Protein AF-0000000070594591 (afdb_homodimer)

pLDDT: mean 73.68, std 23.54, range [27.55, 97.5]

Nearest PDB structures (foldseek):
  3be8-assembly1_B  TM=8.441E-01  e=4.693E-10  Homo sapiens
  5oj6-assembly1_A  TM=8.324E-01  e=4.137E-10  Homo sapiens
  2xb6-assembly2_B  TM=8.400E-01  e=8.821E-10  Homo sapiens
  7ceg-assembly1_B  TM=8.349E-01  e=1.766E-09  Mus musculus
  3be8-assembly1_A  TM=7.976E-01  e=1.766E-09  Homo sapiens

Secondary structure (DSSP, 8-state):
-----------------------------EEEEEEEE-SS-EEEEEEE--TTSSS--EEEEEEEE-S----GGGGGS---PPPP--SEEE-BSPPPBPP-PPPP-S-HHHHHHHS-HHHHHHHHHHGGGG--B-S---EEEEEEE--GGGTS-SSS----B---/-----------------------------EEEEEEEE-SS-EEEEEEE--TTSSS--EEEEEEEE-S----GGGGGS---PPPP--SEEE-BSPPPBPP-PPPP-S-HHHHHHHS-HHHHHHHHHHGGGG--B-S---EEEEEEE--GGGTS--SS----EE--

Radius of gyration: 28.77 Å; Cα contacts (8 Å, |Δi|>4): 542; chains: 2; bounding box: 90×66×97 Å

Sequence (328 aa):
MEWVRVPWRVVLAGAVLLALSGEAGVGGLYHPSPVVRTRYGSLRGLITTPNLGALQPVAKYLGVPYAAPPVRKLRFMPPMSPLEWSGIRKAETLPPVCPQKLPDVHNRREALRGMPEGRYNYLQRLIPLLQNQSEDCLYLNIYAPVRGEYTRAPGGRGRALGLGMEWVRVPWRVVLAGAVLLALSGEAGVGGLYHPSPVVRTRYGSLRGLITTPNLGALQPVAKYLGVPYAAPPVRKLRFMPPMSPLEWSGIRKAETLPPVCPQKLPDVHNRREALRGMPEGRYNYLQRLIPLLQNQSEDCLYLNIYAPVRGEYTRAPGGRGRALGLG

Organism: Penaeus vannamei (NCBI:txid6689)

Solvent-accessible surface area (backbone atoms only — not comparable to full-atom values): 19462 Å² total; per-residue (Å²): 136,84,79,77,77,74,78,78,76,78,75,72,74,74,75,74,75,74,72,75,71,68,72,72,66,76,61,44,67,72,36,77,36,58,56,27,50,49,97,47,33,32,36,28,25,29,27,39,32,54,71,65,78,51,46,72,38,32,34,34,35,21,42,40,68,55,26,36,62,36,50,80,82,35,55,83,44,82,81,42,64,42,74,67,50,82,66,73,41,79,15,71,47,81,59,38,36,60,76,71,73,69,82,73,67,84,48,57,73,65,34,53,74,76,38,57,65,70,57,52,57,50,44,66,67,46,50,71,76,54,63,51,54,29,68,63,24,56,31,30,36,37,37,33,70,45,66,75,76,67,69,69,68,81,82,76,81,72,66,54,55,63,50,112,135,83,78,76,77,73,76,79,74,76,74,74,74,73,74,76,74,73,72,74,71,66,73,72,65,76,61,44,66,72,38,76,37,55,55,28,49,48,99,48,34,30,35,28,24,30,28,38,31,54,71,68,78,52,46,71,36,34,33,35,34,20,43,38,68,55,26,36,64,36,50,78,83,35,54,83,43,81,81,42,65,42,73,67,50,81,65,72,41,80,14,72,48,84,57,38,36,60,75,72,73,69,81,72,68,85,48,57,75,65,33,54,74,76,38,57,66,70,54,51,57,51,45,66,65,46,50,72,76,57,62,52,54,28,67,63,23,56,31,31,35,37,37,34,69,43,67,75,76,67,70,67,70,82,80,85,82,71,64,54,55,60,51,112

Structure (mmCIF, N/CA/C/O backbone):
data_AF-0000000070594591-model_v1
#
loop_
_entity.id
_entity.type
_entity.pdbx_description
1 polymer 'Neuroligin-4, X-linked'
#
loop_
_atom_site.group_PDB
_atom_site.id
_atom_site.type_symbol
_atom_site.label_atom_id
_atom_site.label_alt_id
_atom_site.label_comp_id
_atom_site.label_asym_id
_atom_site.label_entity_id
_atom_site.label_seq_id
_atom_site.pdbx_PDB_ins_code
_atom_site.Cartn_x
_atom_site.Cartn_y
_atom_site.Cartn_z
_atom_site.occupancy
_atom_site.B_iso_or_equiv
_atom_site.auth_seq_id
_atom_site.auth_comp_id
_atom_site.auth_asym_id
_atom_site.auth_atom_id
_atom_site.pdbx_PDB_model_num
ATOM 1 N N . MET A 1 1 ? 54.531 39.125 -56 1 31.27 1 MET A N 1
ATOM 2 C CA . MET A 1 1 ? 54.094 39.031 -54.594 1 31.27 1 MET A CA 1
ATOM 3 C C . MET A 1 1 ? 53.156 37.844 -54.406 1 31.27 1 MET A C 1
ATOM 5 O O . MET A 1 1 ? 52.125 37.75 -55.062 1 31.27 1 MET A O 1
ATOM 9 N N . GLU A 1 2 ? 53.719 36.562 -54.219 1 36.16 2 GLU A N 1
ATOM 10 C CA . GLU A 1 2 ? 53.281 35.188 -54.094 1 36.16 2 GLU A CA 1
ATOM 11 C C . GLU A 1 2 ? 52.344 35 -52.906 1 36.16 2 GLU A C 1
ATOM 13 O O . GLU A 1 2 ? 52.688 35.375 -51.781 1 36.16 2 GLU A O 1
ATOM 18 N N . TRP A 1 3 ? 51.031 35.25 -53.125 1 36.19 3 TRP A N 1
ATOM 19 C CA . TRP A 1 3 ? 49.906 35.125 -52.219 1 36.19 3 TRP A CA 1
ATOM 20 C C . TRP A 1 3 ? 49.875 33.75 -51.562 1 36.19 3 TRP A C 1
ATOM 22 O O . TRP A 1 3 ? 49.812 32.719 -52.281 1 36.19 3 TRP A O 1
ATOM 32 N N . VAL A 1 4 ? 50.75 33.469 -50.531 1 36.34 4 VAL A N 1
ATOM 33 C CA . VAL A 1 4 ? 50.781 32.188 -49.812 1 36.34 4 VAL A CA 1
ATOM 34 C C . VAL A 1 4 ? 49.406 31.859 -49.25 1 36.34 4 VAL A C 1
ATOM 36 O O . VAL A 1 4 ? 48.812 32.656 -48.531 1 36.34 4 VAL A O 1
ATOM 39 N N . ARG A 1 5 ? 48.562 31.109 -50 1 35.47 5 ARG A N 1
ATOM 40 C CA . ARG A 1 5 ? 47.25 30.547 -49.656 1 35.47 5 ARG A CA 1
ATOM 41 C C . ARG A 1 5 ? 47.312 29.797 -48.344 1 35.47 5 ARG A C 1
ATOM 43 O O . ARG A 1 5 ? 48.125 28.875 -48.188 1 35.47 5 ARG A O 1
ATOM 50 N N . VAL A 1 6 ? 47.188 30.453 -47.188 1 39.47 6 VAL A N 1
ATOM 51 C CA . VAL A 1 6 ? 47.062 29.859 -45.875 1 39.47 6 VAL A CA 1
ATOM 52 C C . VAL A 1 6 ? 46.062 28.719 -45.906 1 39.47 6 VAL A C 1
ATOM 54 O O . VAL A 1 6 ? 44.969 28.859 -46.469 1 39.47 6 VAL A O 1
ATOM 57 N N . PRO A 1 7 ? 46.5 27.453 -45.844 1 39.38 7 PRO A N 1
ATOM 58 C CA . PRO A 1 7 ? 45.656 26.25 -45.781 1 39.38 7 PRO A CA 1
ATOM 59 C C . PRO A 1 7 ? 44.625 26.312 -44.656 1 39.38 7 PRO A C 1
ATOM 61 O O . PRO A 1 7 ? 44.938 26.75 -43.531 1 39.38 7 PRO A O 1
ATOM 64 N N . TRP A 1 8 ? 43.375 26.766 -44.938 1 35.06 8 TRP A N 1
ATOM 65 C CA . TRP A 1 8 ? 42.219 26.734 -44.031 1 35.06 8 TRP A CA 1
ATOM 66 C C . TRP A 1 8 ? 42.125 25.406 -43.312 1 35.06 8 TRP A C 1
ATOM 68 O O . TRP A 1 8 ? 42.188 24.344 -43.906 1 35.06 8 TRP A O 1
ATOM 78 N N . ARG A 1 9 ? 42.938 25.234 -42.188 1 35.62 9 ARG A N 1
ATOM 79 C CA . ARG A 1 9 ? 42.781 24.141 -41.25 1 35.62 9 ARG A CA 1
ATOM 80 C C . ARG A 1 9 ? 41.312 23.828 -41 1 35.62 9 ARG A C 1
ATOM 82 O O . ARG A 1 9 ? 40.531 24.719 -40.656 1 35.62 9 ARG A O 1
ATOM 89 N N . VAL A 1 10 ? 40.75 22.781 -41.625 1 35.34 10 VAL A N 1
ATOM 90 C CA . VAL A 1 10 ? 39.5 22.047 -41.469 1 35.34 10 VAL A CA 1
ATOM 91 C C . VAL A 1 10 ? 39.281 21.781 -39.969 1 35.34 10 VAL A C 1
ATOM 93 O O . VAL A 1 10 ? 40.094 21.125 -39.312 1 35.34 10 VAL A O 1
ATOM 96 N N . VAL A 1 11 ? 38.875 22.812 -39.188 1 35.72 11 VAL A N 1
ATOM 97 C CA . VAL A 1 11 ? 38.344 22.594 -37.844 1 35.72 11 VAL A CA 1
ATOM 98 C C . VAL A 1 11 ? 37.406 21.391 -37.844 1 35.72 11 VAL A C 1
ATOM 100 O O . VAL A 1 11 ? 36.375 21.406 -38.531 1 35.72 11 VAL A O 1
ATOM 103 N N . LEU A 1 12 ? 37.938 20.156 -37.781 1 36 12 LEU A N 1
ATOM 104 C CA . LEU A 1 12 ? 37.156 18.969 -37.5 1 36 12 LEU A CA 1
ATOM 105 C C . LEU A 1 12 ? 36.25 19.203 -36.312 1 36 12 LEU A C 1
ATOM 107 O O . LEU A 1 12 ? 36.719 19.5 -35.219 1 36 12 LEU A O 1
ATOM 111 N N . ALA A 1 13 ? 35.156 19.953 -36.5 1 39.44 13 ALA A N 1
ATOM 112 C CA . ALA A 1 13 ? 34.062 19.938 -35.531 1 39.44 13 ALA A CA 1
ATOM 113 C C . ALA A 1 13 ? 33.781 18.516 -35.031 1 39.44 13 ALA A C 1
ATOM 115 O O . ALA A 1 13 ? 33.406 17.641 -35.844 1 39.44 13 ALA A O 1
ATOM 116 N N . GLY A 1 14 ? 34.625 17.969 -34.188 1 37.28 14 GLY A N 1
ATOM 117 C CA . GLY A 1 14 ? 34.281 16.766 -33.469 1 37.28 14 GLY A CA 1
ATOM 118 C C . GLY A 1 14 ? 32.844 16.766 -32.969 1 37.28 14 GLY A C 1
ATOM 119 O O . GLY A 1 14 ? 32.469 17.625 -32.188 1 37.28 14 GLY A O 1
ATOM 120 N N . ALA A 1 15 ? 31.844 16.438 -33.781 1 40.16 15 ALA A N 1
ATOM 121 C CA . ALA A 1 15 ? 30.484 16.109 -33.375 1 40.16 15 ALA A CA 1
ATOM 122 C C . ALA A 1 15 ? 30.484 15.227 -32.125 1 40.16 15 ALA A C 1
ATOM 124 O O . ALA A 1 15 ? 30.969 14.094 -32.156 1 40.16 15 ALA A O 1
ATOM 125 N N . VAL A 1 16 ? 30.75 15.805 -30.938 1 40.25 16 VAL A N 1
ATOM 126 C CA . VAL A 1 16 ? 30.438 15.086 -29.719 1 40.25 16 VAL A CA 1
ATOM 127 C C . VAL A 1 16 ? 29.047 14.445 -29.844 1 40.25 16 VAL A C 1
ATOM 129 O O . VAL A 1 16 ? 28.047 15.156 -30 1 40.25 16 VAL A O 1
ATOM 132 N N . LEU A 1 17 ? 28.906 13.297 -30.516 1 39.06 17 LEU A N 1
ATOM 133 C CA . LEU A 1 17 ? 27.719 12.445 -30.375 1 39.06 17 LEU A CA 1
ATOM 134 C C . LEU A 1 17 ? 27.312 12.328 -28.906 1 39.06 17 LEU A C 1
ATOM 136 O O . LEU A 1 17 ? 28.047 11.742 -28.109 1 39.06 17 LEU A O 1
ATOM 140 N N . LEU A 1 18 ? 26.781 13.367 -28.328 1 39.09 18 LEU A N 1
ATOM 141 C CA . LEU A 1 18 ? 26.062 13.18 -27.078 1 39.09 18 LEU A CA 1
ATOM 142 C C . LEU A 1 18 ? 25.188 11.93 -27.125 1 39.09 18 LEU A C 1
ATOM 144 O O . LEU A 1 18 ? 24.219 11.875 -27.891 1 39.09 18 LEU A O 1
ATOM 148 N N . ALA A 1 19 ? 25.766 10.75 -27.016 1 38.25 19 ALA A N 1
ATOM 149 C CA . ALA A 1 19 ? 24.984 9.547 -26.703 1 38.25 19 ALA A CA 1
ATOM 150 C C . ALA A 1 19 ? 23.922 9.844 -25.656 1 38.25 19 ALA A C 1
ATOM 152 O O . ALA A 1 19 ? 24.219 10.164 -24.5 1 38.25 19 ALA A O 1
ATOM 153 N N . LEU A 1 20 ? 22.828 10.445 -26.047 1 39.75 20 LEU A N 1
ATOM 154 C CA . LEU A 1 20 ? 21.625 10.391 -25.219 1 39.75 20 LEU A CA 1
ATOM 155 C C . LEU A 1 20 ? 21.469 9.008 -24.594 1 39.75 20 LEU A C 1
ATOM 157 O O . LEU A 1 20 ? 21.156 8.039 -25.281 1 39.75 20 LEU A O 1
ATOM 161 N N . SER A 1 21 ? 22.344 8.578 -23.719 1 39.28 21 SER A N 1
ATOM 162 C CA . SER A 1 21 ? 22 7.453 -22.859 1 39.28 21 SER A CA 1
ATOM 163 C C . SER A 1 21 ? 20.531 7.504 -22.438 1 39.28 21 SER A C 1
ATOM 165 O O . SER A 1 21 ? 20.125 8.406 -21.703 1 39.28 21 SER A O 1
ATOM 167 N N . GLY A 1 22 ? 19.641 7.289 -23.359 1 36.88 22 GLY A N 1
ATOM 168 C CA . GLY A 1 22 ? 18.297 6.98 -22.906 1 36.88 22 GLY A CA 1
ATOM 169 C C . GLY A 1 22 ? 18.25 6.195 -21.625 1 36.88 22 GLY A C 1
ATOM 170 O O . GLY A 1 22 ? 18.828 5.105 -21.531 1 36.88 22 GLY A O 1
ATOM 171 N N . GLU A 1 23 ? 18.484 6.82 -20.562 1 38.5 23 GLU A N 1
ATOM 172 C CA . GLU A 1 23 ? 18.031 6.105 -19.375 1 38.5 23 GLU A CA 1
ATOM 173 C C . GLU A 1 23 ? 16.75 5.316 -19.672 1 38.5 23 GLU A C 1
ATOM 175 O O . GLU A 1 23 ? 15.727 5.898 -20.016 1 38.5 23 GLU A O 1
ATOM 180 N N . ALA A 1 24 ? 16.844 4.234 -20.344 1 39.38 24 ALA A N 1
ATOM 181 C CA . ALA A 1 24 ? 15.734 3.281 -20.312 1 39.38 24 ALA A CA 1
ATOM 182 C C . ALA A 1 24 ? 15.109 3.213 -18.922 1 39.38 24 ALA A C 1
ATOM 184 O O . ALA A 1 24 ? 15.711 2.678 -17.984 1 39.38 24 ALA A O 1
ATOM 185 N N . GLY A 1 25 ? 14.672 4.293 -18.406 1 41.88 25 GLY A N 1
ATOM 186 C CA . GLY A 1 25 ? 13.852 4.109 -17.219 1 41.88 25 GLY A CA 1
ATOM 187 C C . GLY A 1 25 ? 13.047 2.824 -17.234 1 41.88 25 GLY A C 1
ATOM 188 O O . GLY A 1 25 ? 12.352 2.539 -18.219 1 41.88 25 GLY A O 1
ATOM 189 N N . VAL A 1 26 ? 13.594 1.779 -16.922 1 43.59 26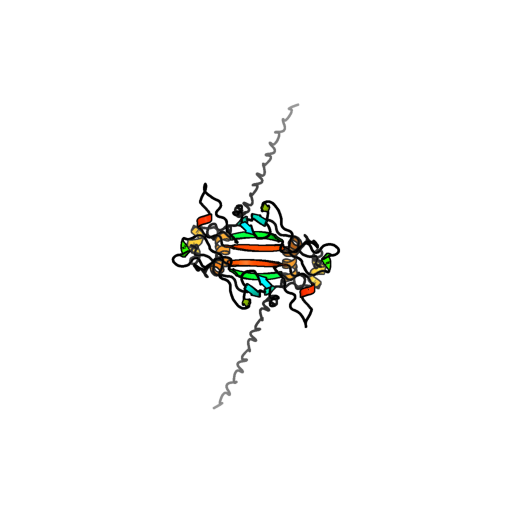 VAL A N 1
ATOM 190 C CA . VAL A 1 26 ? 12.805 0.572 -16.688 1 43.59 26 VAL A CA 1
ATOM 191 C C . VAL A 1 26 ? 11.43 0.95 -16.156 1 43.59 26 VAL A C 1
ATOM 193 O O . VAL A 1 26 ? 11.25 1.15 -14.953 1 43.59 26 VAL A O 1
ATOM 196 N N . GLY A 1 27 ? 10.82 2.002 -16.609 1 48.66 27 GLY A N 1
ATOM 197 C CA . GLY A 1 27 ? 9.438 2.264 -16.234 1 48.66 27 GLY A CA 1
ATOM 198 C C . GLY A 1 27 ? 8.547 1.05 -16.375 1 48.66 27 GLY A C 1
ATOM 199 O O . GLY A 1 27 ? 8.508 0.418 -17.422 1 48.66 27 GLY A O 1
ATOM 200 N N . GLY A 1 28 ? 8.516 0.198 -15.375 1 54.59 28 GLY A N 1
ATOM 201 C CA . GLY A 1 28 ? 7.523 -0.863 -15.484 1 54.59 28 GLY A CA 1
ATOM 202 C C . GLY A 1 28 ? 6.281 -0.445 -16.25 1 54.59 28 GLY A C 1
ATOM 203 O O . GLY A 1 28 ? 5.965 0.744 -16.312 1 54.59 28 GLY A O 1
ATOM 204 N N . LEU A 1 29 ? 5.977 -1.106 -17.344 1 60.75 29 LEU A N 1
ATOM 205 C CA . LEU A 1 29 ? 4.762 -0.921 -18.125 1 60.75 29 LEU A CA 1
ATOM 206 C C . LEU A 1 29 ? 3.529 -0.887 -17.234 1 60.75 29 LEU A C 1
ATOM 208 O O . LEU A 1 29 ? 3.365 -1.745 -16.359 1 60.75 29 LEU A O 1
ATOM 212 N N . TYR A 1 30 ? 3.012 0.317 -16.906 1 71.88 30 TYR A N 1
ATOM 213 C CA . TYR A 1 30 ? 1.731 0.5 -16.234 1 71.88 30 TYR A CA 1
ATOM 214 C C . TYR A 1 30 ? 0.572 0.243 -17.188 1 71.88 30 TYR A C 1
ATOM 216 O O . TYR A 1 30 ? 0.597 0.688 -18.344 1 71.88 30 TYR A O 1
ATOM 224 N N . HIS A 1 31 ? -0.175 -0.818 -16.906 1 81.12 31 HIS A N 1
ATOM 225 C CA . HIS A 1 31 ? -1.418 -1.072 -17.625 1 81.12 31 HIS A CA 1
ATOM 226 C C . HIS A 1 31 ? -2.633 -0.757 -16.75 1 81.12 31 HIS A C 1
ATOM 228 O O . HIS A 1 31 ? -2.596 -0.945 -15.539 1 81.12 31 HIS A O 1
ATOM 234 N N . PRO A 1 32 ? -3.607 -0.133 -17.438 1 87.12 32 PRO A N 1
ATOM 235 C CA . PRO A 1 32 ? -4.824 0.096 -16.656 1 87.12 32 PRO A CA 1
ATOM 236 C C . PRO A 1 32 ? -5.426 -1.197 -16.109 1 87.12 32 PRO A C 1
ATOM 238 O O . PRO A 1 32 ? -5.379 -2.234 -16.781 1 87.12 32 PRO A O 1
ATOM 241 N N . SER A 1 33 ? -5.84 -1.104 -14.898 1 88.19 33 SER A N 1
ATOM 242 C CA . SER A 1 33 ? -6.531 -2.25 -14.32 1 88.19 33 SER A CA 1
ATOM 243 C C . SER A 1 33 ? -7.941 -2.385 -14.883 1 88.19 33 SER A C 1
ATOM 245 O O . SER A 1 33 ? -8.469 -1.446 -15.484 1 88.19 33 SER A O 1
ATOM 247 N N . PRO A 1 34 ? -8.539 -3.555 -14.773 1 84.12 34 PRO A N 1
ATOM 248 C CA . PRO A 1 34 ? -9.984 -3.613 -15 1 84.12 34 PRO A CA 1
ATOM 249 C C . PRO A 1 34 ? -10.766 -2.693 -14.062 1 84.12 34 PRO A C 1
ATOM 251 O O . PRO A 1 34 ? -10.258 -2.309 -13.008 1 84.12 34 PRO A O 1
ATOM 254 N N . VAL A 1 35 ? -11.938 -2.342 -14.531 1 91.81 35 VAL A N 1
ATOM 255 C CA . VAL A 1 35 ? -12.805 -1.493 -13.719 1 91.81 35 VAL A CA 1
ATOM 256 C C . VAL A 1 35 ? -13.398 -2.309 -12.578 1 91.81 35 VAL A C 1
ATOM 258 O O . VAL A 1 35 ? -13.875 -3.428 -12.781 1 91.81 35 VAL A O 1
ATOM 261 N N . VAL A 1 36 ? -13.359 -1.758 -11.391 1 90.62 36 VAL A N 1
ATOM 262 C CA . VAL A 1 36 ? -13.93 -2.391 -10.203 1 90.62 36 VAL A CA 1
ATOM 263 C C . VAL A 1 36 ? -15.094 -1.554 -9.68 1 90.62 36 VAL A C 1
ATOM 265 O O . VAL A 1 36 ? -14.984 -0.331 -9.57 1 90.62 36 VAL A O 1
ATOM 268 N N . ARG A 1 37 ? -16.156 -2.184 -9.32 1 89.19 37 ARG A N 1
ATOM 269 C CA . ARG A 1 37 ? -17.312 -1.493 -8.789 1 89.19 37 ARG A CA 1
ATOM 270 C C . ARG A 1 37 ? -17.359 -1.572 -7.266 1 89.19 37 ARG A C 1
ATOM 272 O O . ARG A 1 37 ? -17.156 -2.645 -6.691 1 89.19 37 ARG A O 1
ATOM 279 N N . THR A 1 38 ? -17.484 -0.419 -6.664 1 88.44 38 THR A N 1
ATOM 280 C CA . THR A 1 38 ? -17.672 -0.349 -5.219 1 88.44 38 THR A CA 1
ATOM 281 C C . THR A 1 38 ? -19.031 0.224 -4.875 1 88.44 38 THR A C 1
ATOM 283 O O . THR A 1 38 ? -19.797 0.606 -5.766 1 88.44 38 THR A O 1
ATOM 286 N N . ARG A 1 39 ? -19.266 0.239 -3.572 1 87 39 ARG A N 1
ATOM 287 C CA . ARG A 1 39 ? -20.531 0.795 -3.111 1 87 39 ARG A CA 1
ATOM 288 C C . ARG A 1 39 ? -20.641 2.281 -3.443 1 87 39 ARG A C 1
ATOM 290 O O . ARG A 1 39 ? -21.734 2.82 -3.584 1 87 39 ARG A O 1
ATOM 297 N N . TYR A 1 40 ? -19.516 2.916 -3.633 1 91.88 40 TYR A N 1
ATOM 298 C CA . TYR A 1 40 ? -19.516 4.371 -3.764 1 91.88 40 TYR A CA 1
ATOM 299 C C . TYR A 1 40 ? -19.281 4.789 -5.211 1 91.88 40 TYR A C 1
ATOM 301 O O . TYR A 1 40 ? -19.484 5.953 -5.566 1 91.88 40 TYR A O 1
ATOM 309 N N . GLY A 1 41 ? -18.922 3.873 -6.008 1 93.38 41 GLY A N 1
ATOM 310 C CA . GLY A 1 41 ? -18.625 4.164 -7.402 1 93.38 41 GLY A CA 1
ATOM 311 C C . GLY A 1 41 ? -17.656 3.189 -8.031 1 93.38 41 GLY A C 1
ATOM 312 O O . GLY A 1 41 ? -17.172 2.268 -7.363 1 93.38 41 GLY A O 1
ATOM 313 N N . SER A 1 42 ? -17.312 3.449 -9.297 1 95.12 42 SER A N 1
ATOM 314 C CA . SER A 1 42 ? -16.406 2.582 -10.031 1 95.12 42 SER A CA 1
ATOM 315 C C . SER A 1 42 ? -14.984 3.146 -10.023 1 95.12 42 SER A C 1
ATOM 317 O O . SER A 1 42 ? -14.797 4.363 -10.023 1 95.12 42 SER A O 1
ATOM 319 N N . LEU A 1 43 ? -14.023 2.197 -9.969 1 96.25 43 LEU A N 1
ATOM 320 C CA . LEU A 1 43 ? -12.617 2.574 -9.906 1 96.25 43 LEU A CA 1
ATOM 321 C C . LEU A 1 43 ? -11.836 1.946 -11.055 1 96.25 43 LEU A C 1
ATOM 323 O O . LEU A 1 43 ? -12.094 0.803 -11.438 1 96.25 43 LEU A O 1
ATOM 327 N N . ARG A 1 44 ? -10.906 2.676 -11.57 1 96.38 44 ARG A N 1
ATOM 328 C CA . ARG A 1 44 ? -9.859 2.133 -12.43 1 96.38 44 ARG A CA 1
ATOM 329 C C . ARG A 1 44 ? -8.477 2.461 -11.875 1 96.38 44 ARG A C 1
ATOM 331 O O . ARG A 1 44 ? -8.148 3.631 -11.656 1 96.38 44 ARG A O 1
ATOM 338 N N . GLY A 1 45 ? -7.777 1.417 -11.594 1 96.12 45 GLY A N 1
ATOM 339 C CA . GLY A 1 45 ? -6.43 1.58 -11.07 1 96.12 45 GLY A CA 1
ATOM 340 C C . GLY A 1 45 ? -5.355 1.256 -12.086 1 96.12 45 GLY A C 1
ATOM 341 O O . GLY A 1 45 ? -5.52 1.523 -13.281 1 96.12 45 GLY A O 1
ATOM 342 N N . LEU A 1 46 ? -4.176 0.832 -11.555 1 92.5 46 LEU A N 1
ATOM 343 C CA . LEU A 1 46 ? -3.006 0.492 -12.367 1 92.5 46 LEU A CA 1
ATOM 344 C C . LEU A 1 46 ? -2.541 -0.932 -12.07 1 92.5 46 LEU A C 1
ATOM 346 O O . LEU A 1 46 ? -2.568 -1.375 -10.922 1 92.5 46 LEU A O 1
ATOM 350 N N . ILE A 1 47 ? -2.172 -1.557 -13.109 1 88.75 47 ILE A N 1
ATOM 351 C CA . ILE A 1 47 ? -1.449 -2.812 -12.945 1 88.75 47 ILE A CA 1
ATOM 352 C C . ILE A 1 47 ? 0.048 -2.576 -13.125 1 88.75 47 ILE A C 1
ATOM 354 O O 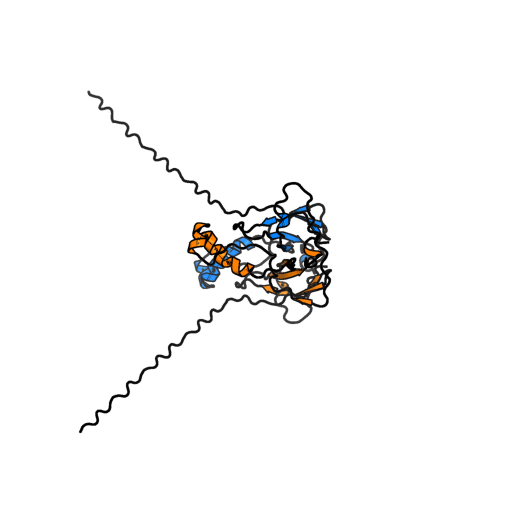. ILE A 1 47 ? 0.476 -2.004 -14.133 1 88.75 47 ILE A O 1
ATOM 358 N N . THR A 1 48 ? 0.727 -2.9 -12.125 1 83.38 48 THR A N 1
ATOM 359 C CA . THR A 1 48 ? 2.172 -2.721 -12.203 1 83.38 48 THR A CA 1
ATOM 360 C C . THR A 1 48 ? 2.889 -4.066 -12.109 1 83.38 48 THR A C 1
ATOM 362 O O . THR A 1 48 ? 2.48 -4.938 -11.344 1 83.38 48 THR A O 1
ATOM 365 N N . THR A 1 49 ? 3.699 -4.262 -13.039 1 74.75 49 THR A N 1
ATOM 366 C CA . THR A 1 49 ? 4.574 -5.426 -12.992 1 74.75 49 THR A CA 1
ATOM 367 C C . THR A 1 49 ? 5.988 -5.027 -12.594 1 74.75 49 THR A C 1
ATOM 369 O O . THR A 1 49 ? 6.59 -4.141 -13.203 1 74.75 49 THR A O 1
ATOM 372 N N . PRO A 1 50 ? 6.301 -5.504 -11.391 1 63.97 50 PRO A N 1
ATOM 373 C CA . PRO A 1 50 ? 7.695 -5.176 -11.078 1 63.97 50 PRO A CA 1
ATOM 374 C C . PRO A 1 50 ? 8.648 -5.508 -12.219 1 63.97 50 PRO A C 1
ATOM 376 O O . PRO A 1 50 ? 8.391 -6.422 -13 1 63.97 50 PRO A O 1
ATOM 379 N N . ASN A 1 51 ? 9.398 -4.508 -12.758 1 57.16 51 ASN A N 1
ATOM 380 C CA . ASN A 1 51 ? 10.305 -4.543 -13.898 1 57.16 51 ASN A CA 1
ATOM 381 C C . ASN A 1 51 ? 10.859 -5.945 -14.133 1 57.16 51 ASN A C 1
ATOM 383 O O . ASN A 1 51 ? 11.57 -6.184 -15.117 1 57.16 51 ASN A O 1
ATOM 387 N N . LEU A 1 52 ? 10.695 -6.758 -13.195 1 54.06 52 LEU A N 1
ATOM 388 C CA . LEU A 1 52 ? 11.461 -7.965 -13.484 1 54.06 52 LEU A CA 1
ATOM 389 C C . LEU A 1 52 ? 10.609 -8.992 -14.219 1 54.06 52 LEU A C 1
ATOM 391 O O . LEU A 1 52 ? 11.008 -10.148 -14.359 1 54.06 52 LEU A O 1
ATOM 395 N N . GLY A 1 53 ? 9.664 -8.562 -15.031 1 54.62 53 GLY A N 1
ATOM 396 C CA . GLY A 1 53 ? 8.859 -9.438 -15.859 1 54.62 53 GLY A CA 1
ATOM 397 C C . GLY A 1 53 ? 8.477 -10.734 -15.164 1 54.62 53 GLY A C 1
ATOM 398 O O . GLY A 1 53 ? 7.605 -11.469 -15.641 1 54.62 53 GLY A O 1
ATOM 399 N N . ALA A 1 54 ? 9.211 -11.062 -14.172 1 57.91 54 ALA A N 1
ATOM 400 C CA . ALA A 1 54 ? 9.008 -12.414 -13.656 1 57.91 54 ALA A CA 1
ATOM 401 C C . ALA A 1 54 ? 8.117 -12.398 -12.414 1 57.91 54 ALA A C 1
ATOM 403 O O . ALA A 1 54 ? 7.676 -13.445 -11.945 1 57.91 54 ALA A O 1
ATOM 404 N N . LEU A 1 55 ? 7.766 -11.203 -12.055 1 69.19 55 LEU A N 1
ATOM 405 C CA . LEU A 1 55 ? 6.984 -11.188 -10.828 1 69.19 55 LEU A CA 1
ATOM 406 C C . LEU A 1 55 ? 5.52 -10.883 -11.117 1 69.19 55 LEU A C 1
ATOM 408 O O . LEU A 1 55 ? 5.199 -10.273 -12.141 1 69.19 55 LEU A O 1
ATOM 412 N N . GLN A 1 56 ? 4.707 -11.438 -10.422 1 77.62 56 GLN A N 1
ATOM 413 C CA . GLN A 1 56 ? 3.271 -11.25 -10.617 1 77.62 56 GLN A CA 1
ATOM 414 C C . GLN A 1 56 ? 2.891 -9.781 -10.508 1 77.62 56 GLN A C 1
ATOM 416 O O . GLN A 1 56 ? 3.424 -9.055 -9.672 1 77.62 56 GLN A O 1
ATOM 421 N N . PRO A 1 57 ? 2.096 -9.469 -11.438 1 81.56 57 PRO A N 1
ATOM 422 C CA . PRO A 1 57 ? 1.613 -8.086 -11.391 1 81.56 57 PRO A CA 1
ATOM 423 C C . PRO A 1 57 ? 0.757 -7.805 -10.156 1 81.56 57 PRO A C 1
ATOM 425 O O . PRO A 1 57 ? 0.257 -8.742 -9.523 1 81.56 57 PRO A O 1
ATOM 428 N N . VAL A 1 58 ? 0.755 -6.578 -9.781 1 87.56 58 VAL A N 1
ATOM 429 C CA . VAL A 1 58 ? -0.074 -6.094 -8.688 1 87.56 58 VAL A CA 1
ATOM 430 C C . VAL A 1 58 ? -0.995 -4.98 -9.188 1 87.56 58 VAL A C 1
ATOM 432 O O . VAL A 1 58 ? -0.573 -4.113 -9.953 1 87.56 58 VAL A O 1
ATOM 435 N N . ALA A 1 59 ? -2.199 -5.086 -8.82 1 92.06 59 ALA A N 1
ATOM 436 C CA . ALA A 1 59 ? -3.125 -3.986 -9.078 1 92.06 59 ALA A CA 1
ATOM 437 C C . ALA A 1 59 ? -3.094 -2.963 -7.945 1 92.06 59 ALA A C 1
ATOM 439 O O . ALA A 1 59 ? -3.123 -3.33 -6.77 1 92.06 59 ALA A O 1
ATOM 440 N N . LYS A 1 60 ? -3.055 -1.749 -8.32 1 95.19 60 LYS A N 1
ATOM 441 C CA . LYS A 1 60 ? -3.059 -0.637 -7.375 1 95.19 60 LYS A CA 1
ATOM 442 C C . LYS A 1 60 ? -4.258 0.279 -7.609 1 95.19 60 LYS A C 1
ATOM 444 O O . LYS A 1 60 ? -4.562 0.634 -8.75 1 95.19 60 LYS A O 1
ATOM 449 N N . TYR A 1 61 ? -4.906 0.605 -6.578 1 96.62 61 TYR A N 1
ATOM 450 C CA . TYR A 1 61 ? -5.934 1.641 -6.562 1 96.62 61 TYR A CA 1
ATOM 451 C C . TYR A 1 61 ? -5.566 2.76 -5.598 1 96.62 61 TYR A C 1
ATOM 453 O O . TYR A 1 61 ? -5.688 2.605 -4.383 1 96.62 61 TYR A O 1
ATOM 461 N N . LEU A 1 62 ? -5.16 3.854 -6.18 1 97.06 62 LEU A N 1
ATOM 462 C CA . LEU A 1 62 ? -4.605 4.949 -5.395 1 97.06 62 LEU A CA 1
ATOM 463 C C . LEU A 1 62 ? -5.609 6.09 -5.27 1 97.06 62 LEU A C 1
ATOM 465 O O . LEU A 1 62 ? -6.305 6.422 -6.23 1 97.06 62 LEU A O 1
ATOM 469 N N . GLY A 1 63 ? -5.664 6.656 -4.066 1 97 63 GLY A N 1
ATOM 470 C CA . GLY A 1 63 ? -6.508 7.828 -3.861 1 97 63 GLY A CA 1
ATOM 471 C C . GLY A 1 63 ? -7.988 7.504 -3.873 1 97 63 GLY A C 1
ATOM 472 O O . GLY A 1 63 ? -8.781 8.234 -4.469 1 97 63 GLY A O 1
ATOM 473 N N . VAL A 1 64 ? -8.32 6.441 -3.293 1 96.19 64 VAL A N 1
ATOM 474 C CA . VAL A 1 64 ? -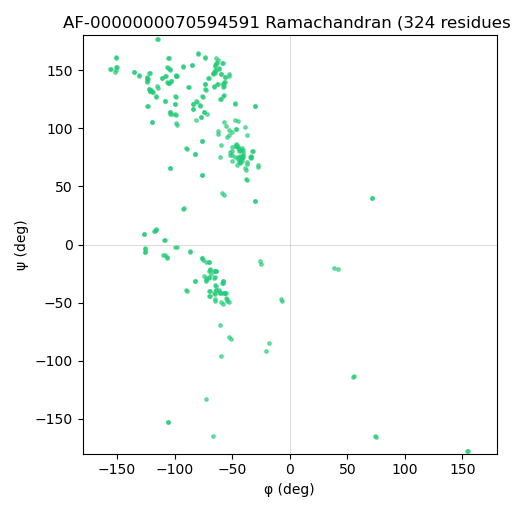9.719 6.055 -3.193 1 96.19 64 VAL A CA 1
ATOM 475 C C . VAL A 1 64 ? -10.367 6.75 -1.998 1 96.19 64 VAL A C 1
ATOM 477 O O . VAL A 1 64 ? -9.961 6.535 -0.852 1 96.19 64 VAL A O 1
ATOM 480 N N . PRO A 1 65 ? -11.406 7.543 -2.201 1 94.81 65 PRO A N 1
ATOM 481 C CA . PRO A 1 65 ? -12.039 8.219 -1.063 1 94.81 65 PRO A CA 1
ATOM 482 C C . PRO A 1 65 ? -12.703 7.246 -0.094 1 94.81 65 PRO A C 1
ATOM 484 O O . PRO A 1 65 ? -13.367 6.301 -0.522 1 94.81 65 PRO A O 1
ATOM 487 N N . TYR A 1 66 ? -12.492 7.484 1.137 1 91.19 66 TYR A N 1
ATOM 488 C CA . TYR A 1 66 ? -13.172 6.637 2.111 1 91.19 66 TYR A CA 1
ATOM 489 C C . TYR A 1 66 ? -13.961 7.477 3.104 1 91.19 66 TYR A C 1
ATOM 491 O O . TYR A 1 66 ? -14.656 6.938 3.971 1 91.19 66 TYR A O 1
ATOM 499 N N . ALA A 1 67 ? -13.797 8.773 2.92 1 89.38 67 ALA A N 1
ATOM 500 C CA . ALA A 1 67 ? -14.578 9.719 3.711 1 89.38 67 ALA A CA 1
ATOM 501 C C . ALA A 1 67 ? -14.805 11.023 2.941 1 89.38 67 ALA A C 1
ATOM 503 O O . ALA A 1 67 ? -14.117 11.289 1.951 1 89.38 67 ALA A O 1
ATOM 504 N N . ALA A 1 68 ? -15.82 11.719 3.441 1 88.56 68 ALA A N 1
ATOM 505 C CA . ALA A 1 68 ? -16 13.07 2.912 1 88.56 68 ALA A CA 1
ATOM 506 C C . ALA A 1 68 ? -14.844 13.977 3.305 1 88.56 68 ALA A C 1
ATOM 508 O O . ALA A 1 68 ? -14.289 13.844 4.398 1 88.56 68 ALA A O 1
ATOM 509 N N . PRO A 1 69 ? -14.523 14.93 2.4 1 87.12 69 PRO A N 1
ATOM 510 C CA . PRO A 1 69 ? -13.422 15.828 2.74 1 87.12 69 PRO A CA 1
ATOM 511 C C . PRO A 1 69 ? -13.688 16.641 4.012 1 87.12 69 PRO A C 1
ATOM 513 O O . PRO A 1 69 ? -14.758 17.219 4.164 1 87.12 69 PRO A O 1
ATOM 516 N N . PRO A 1 70 ? -12.727 16.5 4.895 1 83.12 70 PRO A N 1
ATOM 517 C CA . PRO A 1 70 ? -12.875 17.281 6.125 1 83.12 70 PRO A CA 1
ATOM 518 C C . PRO A 1 70 ? -12.547 18.766 5.93 1 83.12 70 PRO A C 1
ATOM 520 O O . PRO A 1 70 ? -11.656 19.281 6.598 1 83.12 70 PRO A O 1
ATOM 523 N N . VAL A 1 71 ? -13.227 19.422 5.094 1 80.19 71 VAL A N 1
ATOM 524 C CA . VAL A 1 71 ? -12.906 20.812 4.77 1 80.19 71 VAL A CA 1
ATOM 525 C C . VAL A 1 71 ? -13.898 21.75 5.461 1 80.19 71 VAL A C 1
ATOM 527 O O . VAL A 1 71 ? -15.039 21.359 5.734 1 80.19 71 VAL A O 1
ATOM 530 N N . ARG A 1 72 ? -13.477 22.953 5.805 1 81.5 72 ARG A N 1
ATOM 531 C CA . ARG A 1 72 ? -14.281 23.984 6.441 1 81.5 72 ARG A CA 1
ATOM 532 C C . ARG A 1 72 ? -14.914 23.484 7.73 1 81.5 72 ARG A C 1
ATOM 534 O O . ARG A 1 72 ? -14.211 23.062 8.648 1 81.5 72 ARG A O 1
ATOM 541 N N . LYS A 1 73 ? -16.219 23.359 7.773 1 78.62 73 LYS A N 1
ATOM 542 C CA . LYS A 1 73 ? -16.953 22.969 8.969 1 78.62 73 LYS A CA 1
ATOM 543 C C . LYS A 1 73 ? -16.688 21.516 9.328 1 78.62 73 LYS A C 1
ATOM 545 O O . LYS A 1 73 ? -16.766 21.125 10.5 1 78.62 73 LYS A O 1
ATOM 550 N N . LEU A 1 74 ? -16.281 20.844 8.297 1 78.38 74 LEU A N 1
ATOM 551 C CA . LEU A 1 74 ? -16.141 19.406 8.5 1 78.38 74 LEU A CA 1
ATOM 552 C C . LEU A 1 74 ? -14.766 19.078 9.07 1 78.38 74 LEU A C 1
ATOM 554 O O . LEU A 1 74 ? -14.516 17.953 9.477 1 78.38 74 LEU A O 1
ATOM 558 N N . ARG A 1 75 ? -13.867 20.109 9.164 1 75.62 75 ARG A N 1
ATOM 559 C CA . ARG A 1 75 ? -12.5 19.844 9.586 1 75.62 75 ARG A CA 1
ATOM 560 C C . ARG A 1 75 ? -12.461 19.344 11.023 1 75.62 75 ARG A C 1
ATOM 562 O O . ARG A 1 75 ? -11.555 18.594 11.398 1 75.62 75 ARG A O 1
ATOM 569 N N . PHE A 1 76 ? -13.492 19.656 11.789 1 76 76 PHE A N 1
ATOM 570 C CA . PHE A 1 76 ? -13.477 19.328 13.211 1 76 76 PHE A CA 1
ATOM 571 C C . PHE A 1 76 ? -14.578 18.328 13.539 1 76 76 PHE A C 1
ATOM 573 O O . PHE A 1 76 ? -14.906 18.141 14.711 1 76 76 PHE A O 1
ATOM 580 N N . MET A 1 77 ? -15.102 17.781 12.484 1 78.06 77 MET A N 1
ATOM 581 C CA . MET A 1 77 ? -16.156 16.781 12.68 1 78.06 77 MET A CA 1
ATOM 582 C C . MET A 1 77 ? -15.633 15.383 12.383 1 78.06 77 MET A C 1
ATOM 584 O O . MET A 1 77 ? -14.672 15.219 11.625 1 78.06 77 MET A O 1
ATOM 588 N N . PRO A 1 78 ? -16.234 14.336 13.031 1 77.69 78 PRO A N 1
ATOM 589 C CA . PRO A 1 78 ? -15.875 12.977 12.633 1 77.69 78 PRO A CA 1
ATOM 590 C C . PRO A 1 78 ? -16.109 12.719 11.141 1 77.69 78 PRO A C 1
ATOM 592 O O . PRO A 1 78 ? -17.031 13.281 10.555 1 77.69 78 PRO A O 1
ATOM 595 N N . PRO A 1 79 ? -15.211 11.938 10.594 1 79.5 79 PRO A N 1
ATOM 596 C CA . PRO A 1 79 ? -15.383 11.672 9.164 1 79.5 79 PRO A CA 1
ATOM 597 C C . PRO A 1 79 ? -16.75 11.07 8.836 1 79.5 79 PRO A C 1
ATOM 599 O O . PRO A 1 79 ? -17.281 10.273 9.617 1 79.5 79 PRO A O 1
ATOM 602 N N . MET A 1 80 ? -17.234 11.57 7.727 1 83.31 80 MET A N 1
ATOM 603 C CA . MET A 1 80 ? -18.469 11.039 7.172 1 83.31 80 MET A CA 1
ATOM 604 C C . MET A 1 80 ? -18.203 10.172 5.953 1 83.31 80 MET A C 1
ATOM 606 O O . MET A 1 80 ? -17.109 10.211 5.387 1 83.31 80 MET A O 1
ATOM 610 N N . SER A 1 81 ? -19.203 9.336 5.637 1 86.5 81 SER A N 1
ATOM 611 C CA . SER A 1 81 ? -19.062 8.508 4.445 1 86.5 81 SER A CA 1
ATOM 612 C C . SER A 1 81 ? -18.719 9.352 3.219 1 86.5 81 SER A C 1
ATOM 614 O O . SER A 1 81 ? -19.141 10.508 3.123 1 86.5 81 SER A O 1
ATOM 616 N N . PRO A 1 82 ? -17.938 8.719 2.424 1 88.62 82 PRO A N 1
ATOM 617 C CA . PRO A 1 82 ? -17.609 9.469 1.215 1 88.62 82 PRO A CA 1
ATOM 618 C C . PRO A 1 82 ? -18.828 9.758 0.34 1 88.62 82 PRO A C 1
ATOM 620 O O . PRO A 1 82 ? -19.828 9.055 0.439 1 88.62 82 PRO A O 1
ATOM 623 N N . LEU A 1 83 ? -18.672 10.773 -0.422 1 89.19 83 LEU A N 1
ATOM 624 C CA . LEU A 1 83 ? -19.688 11.039 -1.439 1 89.19 83 LEU A CA 1
ATOM 625 C C . LEU A 1 83 ? -19.578 10.039 -2.582 1 89.19 83 LEU A C 1
ATOM 627 O O . LEU A 1 83 ? -18.469 9.68 -3.006 1 89.19 83 LEU A O 1
ATOM 631 N N . GLU A 1 84 ? -20.734 9.57 -3.029 1 94.06 84 GLU A N 1
ATOM 632 C CA . GLU A 1 84 ? -20.734 8.711 -4.207 1 94.06 84 GLU A CA 1
ATOM 633 C C . GLU A 1 84 ? -20.266 9.461 -5.445 1 94.06 84 GLU A C 1
ATOM 635 O O . GLU A 1 84 ? -20.422 10.688 -5.531 1 94.06 84 GLU A O 1
ATOM 640 N N . TRP A 1 85 ? -19.625 8.766 -6.332 1 94.88 85 TRP A N 1
ATOM 641 C CA . TRP A 1 85 ? -19.219 9.391 -7.59 1 94.88 85 TRP A CA 1
ATOM 642 C C . TRP A 1 85 ? -19.812 8.648 -8.781 1 94.88 85 TRP A C 1
ATOM 644 O O . TRP A 1 85 ? -20.047 7.445 -8.711 1 94.88 85 TRP A O 1
ATOM 654 N N . SER A 1 86 ? -20.078 9.414 -9.781 1 94.81 86 SER A N 1
ATOM 655 C CA . SER A 1 86 ? -20.578 8.844 -11.023 1 94.81 86 SER A CA 1
ATOM 656 C C . SER A 1 86 ? -19.438 8.547 -11.992 1 94.81 86 SER A C 1
ATOM 658 O O . SER A 1 86 ? -18.391 9.188 -11.945 1 94.81 86 SER A O 1
ATOM 660 N N . GLY A 1 87 ? -19.641 7.551 -12.891 1 95.62 87 GLY A N 1
ATOM 661 C CA . GLY A 1 87 ? -18.609 7.207 -13.852 1 95.62 87 GLY A CA 1
ATOM 662 C C . GLY A 1 87 ? -17.453 6.434 -13.25 1 95.62 87 GLY A C 1
ATOM 663 O O . GLY A 1 87 ? -17.609 5.797 -12.203 1 95.62 87 GLY A O 1
ATOM 664 N N . ILE A 1 88 ? -16.391 6.352 -13.969 1 96.62 88 ILE A N 1
ATOM 665 C CA . ILE A 1 88 ? -15.203 5.613 -13.539 1 96.62 88 ILE A CA 1
ATOM 666 C C . ILE A 1 88 ? -14.172 6.582 -12.961 1 96.62 88 ILE A C 1
ATOM 668 O O . ILE A 1 88 ? -13.68 7.465 -13.664 1 96.62 88 ILE A O 1
ATOM 672 N N . ARG A 1 89 ? -13.922 6.539 -11.703 1 97.31 89 ARG A N 1
ATOM 673 C CA . ARG A 1 89 ? -12.867 7.328 -11.062 1 97.31 89 ARG A CA 1
ATOM 674 C C . ARG A 1 89 ? -11.492 6.742 -11.352 1 97.31 89 ARG A C 1
ATOM 676 O O . ARG A 1 89 ? -11.258 5.551 -11.141 1 97.31 89 ARG A O 1
ATOM 683 N N . LYS A 1 90 ? -10.609 7.613 -11.852 1 97.31 90 LYS A N 1
ATOM 684 C CA . LYS A 1 90 ? -9.227 7.191 -12.047 1 97.31 90 LYS A CA 1
ATOM 685 C C . LYS A 1 90 ? -8.469 7.16 -10.719 1 97.31 90 LYS A C 1
ATOM 687 O O . LYS A 1 90 ? -8.281 8.203 -10.086 1 97.31 90 LYS A O 1
ATOM 692 N N . ALA A 1 91 ? -8.141 5.973 -10.25 1 97.5 91 ALA A N 1
ATOM 693 C CA . ALA A 1 91 ? -7.418 5.758 -9.008 1 97.5 91 ALA A CA 1
ATOM 694 C C . ALA A 1 91 ? -5.961 5.391 -9.273 1 97.5 91 ALA A C 1
ATOM 696 O O . ALA A 1 91 ? -5.5 4.32 -8.875 1 97.5 91 ALA A O 1
ATOM 697 N N . GLU A 1 92 ? -5.199 6.328 -9.828 1 96.12 92 GLU A N 1
ATOM 698 C CA . GLU A 1 92 ? -3.885 6.004 -10.367 1 96.12 92 GLU A CA 1
ATOM 699 C C . GLU A 1 92 ? -2.803 6.895 -9.766 1 96.12 92 GLU A C 1
ATOM 701 O O . GLU A 1 92 ? -1.614 6.711 -10.039 1 96.12 92 GLU A O 1
ATOM 706 N N . THR A 1 93 ? -3.236 7.871 -8.992 1 94.62 93 THR A N 1
ATOM 707 C CA . THR A 1 93 ? -2.283 8.844 -8.461 1 94.62 93 THR A CA 1
ATOM 708 C C . THR A 1 93 ? -2.361 8.906 -6.938 1 94.62 93 THR A C 1
ATOM 710 O O . THR A 1 93 ? -3.451 8.852 -6.367 1 94.62 93 THR A O 1
ATOM 713 N N . LEU A 1 94 ? -1.176 9.078 -6.387 1 94.56 94 LEU A N 1
ATOM 714 C CA . LEU A 1 94 ? -1.151 9.234 -4.938 1 94.56 94 LEU A CA 1
ATOM 715 C C . LEU A 1 94 ? -1.917 10.484 -4.512 1 94.56 94 LEU A C 1
ATOM 717 O O . LEU A 1 94 ? -1.801 11.531 -5.148 1 94.56 94 LEU A O 1
ATOM 721 N N . PRO A 1 95 ? -2.686 10.375 -3.447 1 95.44 95 PRO A N 1
ATOM 722 C CA . PRO A 1 95 ? -3.457 11.523 -2.953 1 95.44 95 PRO A CA 1
ATOM 723 C C . PRO A 1 95 ? -2.611 12.492 -2.131 1 95.44 95 PRO A C 1
ATOM 725 O O . PRO A 1 95 ? -1.471 12.18 -1.78 1 95.44 95 PRO A O 1
ATOM 728 N N . PRO A 1 96 ? -3.148 13.688 -1.929 1 93.75 96 PRO A N 1
ATOM 729 C CA . PRO A 1 96 ? -2.451 14.57 -0.995 1 93.75 96 PRO A CA 1
ATOM 730 C C . PRO A 1 96 ? -2.342 13.984 0.409 1 93.75 96 PRO A C 1
ATOM 732 O O . PRO A 1 96 ? -3.211 13.219 0.83 1 93.75 96 PRO A O 1
ATOM 735 N N . VAL A 1 97 ? -1.248 14.344 0.966 1 90.56 97 VAL A N 1
ATOM 736 C CA . VAL A 1 97 ? -1.095 13.961 2.365 1 90.56 97 VAL A CA 1
ATOM 737 C C . VAL A 1 97 ? -1.772 14.992 3.264 1 90.56 97 VAL A C 1
ATOM 739 O O . VAL A 1 97 ? -2.012 16.125 2.844 1 90.56 97 VAL A O 1
ATOM 742 N N . CYS A 1 98 ? -2.162 14.539 4.43 1 88.5 98 CYS A N 1
ATOM 743 C CA . CYS A 1 98 ? -2.758 15.477 5.375 1 88.5 98 CYS A CA 1
ATOM 744 C C . CYS A 1 98 ? -1.748 16.531 5.809 1 88.5 98 CYS A C 1
ATOM 746 O O . CYS A 1 98 ? -0.544 16.266 5.844 1 88.5 98 CYS A O 1
ATOM 748 N N . PRO A 1 99 ? -2.221 17.703 6.129 1 87.62 99 PRO A N 1
ATOM 749 C CA . PRO A 1 99 ? -1.299 18.766 6.562 1 87.62 99 PRO A CA 1
ATOM 750 C C . PRO A 1 99 ? -0.461 18.344 7.773 1 87.62 99 PRO A C 1
ATOM 752 O O . PRO A 1 99 ? -0.988 17.766 8.727 1 87.62 99 PRO A O 1
ATOM 755 N N . GLN A 1 100 ? 0.868 18.547 7.578 1 83.88 100 GLN A N 1
ATOM 756 C CA . GLN A 1 100 ? 1.809 18.234 8.648 1 83.88 100 GLN A CA 1
ATOM 757 C C . GLN A 1 100 ? 3.045 19.125 8.57 1 83.88 100 GLN A C 1
ATOM 759 O O . GLN A 1 100 ? 3.344 19.688 7.516 1 83.88 100 GLN A O 1
ATOM 764 N N . LYS A 1 101 ? 3.59 19.281 9.766 1 83.25 101 LYS A N 1
ATOM 765 C CA . LYS A 1 101 ? 4.836 20.047 9.789 1 83.25 101 LYS A CA 1
ATOM 766 C C . LYS A 1 101 ? 6.023 19.156 9.398 1 83.25 101 LYS A C 1
ATOM 768 O O . LYS A 1 101 ? 6.238 18.109 9.992 1 83.25 101 LYS A O 1
ATOM 773 N N . LEU A 1 102 ? 6.707 19.578 8.414 1 84.62 102 LEU A N 1
ATOM 774 C CA . LEU A 1 102 ? 7.871 18.828 7.949 1 84.62 102 LEU A CA 1
ATOM 775 C C . LEU A 1 102 ? 9.164 19.484 8.406 1 84.62 102 LEU A C 1
ATOM 777 O O . LEU A 1 102 ? 9.258 20.719 8.438 1 84.62 102 LEU A O 1
ATOM 781 N N . PRO A 1 103 ? 10.078 18.641 8.781 1 84.19 103 PRO A N 1
ATOM 782 C CA . PRO A 1 103 ? 11.375 19.234 9.141 1 84.19 103 PRO A CA 1
ATOM 783 C C . PRO A 1 103 ? 12.031 19.969 7.973 1 84.19 103 PRO A C 1
ATOM 785 O O . PRO A 1 103 ? 11.836 19.609 6.812 1 84.19 103 PRO A O 1
ATOM 788 N N . ASP A 1 104 ? 12.82 20.953 8.367 1 85.69 104 ASP A N 1
ATOM 789 C CA . ASP A 1 104 ? 13.555 21.703 7.355 1 85.69 104 ASP A CA 1
ATOM 790 C C . ASP A 1 104 ? 14.844 21 6.969 1 85.69 104 ASP A C 1
ATOM 792 O O . ASP A 1 104 ? 15.742 20.828 7.797 1 85.69 104 ASP A O 1
ATOM 796 N N . VAL A 1 105 ? 14.906 20.625 5.754 1 89.31 105 VAL A N 1
ATOM 797 C CA . VAL A 1 105 ? 16.094 19.922 5.297 1 89.31 105 VAL A CA 1
ATOM 798 C C . VAL A 1 105 ? 16.797 20.734 4.207 1 89.31 105 VAL A C 1
ATOM 800 O O . VAL A 1 105 ? 17.625 20.203 3.463 1 89.31 105 VAL A O 1
ATOM 803 N N . HIS A 1 106 ? 16.453 21.938 3.986 1 90.44 106 HIS A N 1
ATOM 804 C CA . HIS A 1 106 ? 17.031 22.75 2.92 1 90.44 106 HIS A CA 1
ATOM 805 C C . HIS A 1 106 ? 18.484 23.109 3.215 1 90.44 106 HIS A C 1
ATOM 807 O O . HIS A 1 106 ? 19.312 23.141 2.309 1 90.44 106 HIS A O 1
ATOM 813 N N . ASN A 1 107 ? 18.703 23.406 4.441 1 92.38 107 ASN A N 1
ATOM 814 C CA . ASN A 1 107 ? 20.062 23.703 4.883 1 92.38 107 ASN A CA 1
ATOM 815 C C . ASN A 1 107 ? 20.719 22.484 5.539 1 92.38 107 ASN A C 1
ATOM 817 O O . ASN A 1 107 ? 20.438 22.172 6.703 1 92.38 107 ASN A O 1
ATOM 821 N N . ARG A 1 108 ? 21.562 21.859 4.812 1 93.44 108 ARG A N 1
ATOM 822 C CA . ARG A 1 108 ? 22.188 20.625 5.273 1 93.44 108 ARG A CA 1
ATOM 823 C C . ARG A 1 108 ? 22.938 20.844 6.582 1 93.44 108 ARG A C 1
ATOM 825 O O . ARG A 1 108 ? 22.828 20.031 7.508 1 93.44 108 ARG A O 1
ATOM 832 N N . ARG A 1 109 ? 23.781 21.859 6.582 1 94.5 109 ARG A N 1
ATOM 833 C CA . ARG A 1 109 ? 24.578 22.141 7.766 1 94.5 109 ARG A CA 1
ATOM 834 C C . ARG A 1 109 ? 23.703 22.266 9.008 1 94.5 109 ARG A C 1
ATOM 836 O O . ARG A 1 109 ? 24 21.672 10.047 1 94.5 109 ARG A O 1
ATOM 843 N N . GLU A 1 110 ? 22.703 23.031 8.883 1 94.44 110 GLU A N 1
ATOM 844 C CA . GLU A 1 110 ? 21.781 23.234 10 1 94.44 110 GLU A CA 1
ATOM 845 C C . GLU A 1 110 ? 21.047 21.938 10.352 1 94.44 110 GLU A C 1
ATOM 847 O O . GLU A 1 110 ? 20.875 21.609 11.523 1 94.44 110 GLU A O 1
ATOM 852 N N . ALA A 1 111 ? 20.609 21.203 9.352 1 91.94 111 ALA A N 1
ATOM 853 C CA . ALA A 1 111 ? 19.875 19.969 9.539 1 91.94 111 ALA A CA 1
ATOM 854 C C . ALA A 1 111 ? 20.703 18.922 10.281 1 91.94 111 ALA A C 1
ATOM 856 O O . ALA A 1 111 ? 20.203 18.219 11.164 1 91.94 111 ALA A O 1
ATOM 857 N N . LEU A 1 112 ? 21.953 18.812 9.961 1 93.06 112 LEU A N 1
ATOM 858 C CA . LEU A 1 112 ? 22.844 17.797 10.523 1 93.06 112 LEU A CA 1
ATOM 859 C C . LEU A 1 112 ? 23.188 18.109 11.969 1 93.06 112 LEU A C 1
ATOM 861 O O . LEU A 1 112 ? 23.688 17.25 12.695 1 93.06 112 LEU A O 1
ATOM 865 N N . ARG A 1 113 ? 22.922 19.328 12.414 1 93.38 113 ARG A N 1
ATOM 866 C CA . ARG A 1 113 ? 23.094 19.672 13.828 1 93.38 113 ARG A CA 1
ATOM 867 C C . ARG A 1 113 ? 22.031 18.984 14.68 1 93.38 113 ARG A C 1
ATOM 869 O O . ARG A 1 113 ? 22.266 18.688 15.852 1 93.38 113 ARG A O 1
ATOM 876 N N . GLY A 1 114 ? 20.953 18.781 14.047 1 87.69 114 GLY A N 1
ATOM 877 C CA . GLY A 1 114 ? 19.828 18.266 14.82 1 87.69 114 GLY A CA 1
ATOM 878 C C . GLY A 1 114 ? 19.5 16.812 14.508 1 87.69 114 GLY A C 1
ATOM 879 O O . GLY A 1 114 ? 18.609 16.234 15.133 1 87.69 114 GLY A O 1
ATOM 880 N N . MET A 1 115 ? 20.125 16.234 13.453 1 85.44 115 MET A N 1
ATOM 881 C CA . MET A 1 115 ? 19.797 14.852 13.094 1 85.44 115 MET A CA 1
ATOM 882 C C . MET A 1 115 ? 21 14.172 12.438 1 85.44 115 MET A C 1
ATOM 884 O O . MET A 1 115 ? 21.844 14.836 11.844 1 85.44 115 MET A O 1
ATOM 888 N N . PRO A 1 116 ? 21.109 12.844 12.609 1 89.12 116 PRO A N 1
ATOM 889 C CA . PRO A 1 116 ? 22.203 12.109 11.953 1 89.12 116 PRO A CA 1
ATOM 890 C C . PRO A 1 116 ? 22.094 12.148 10.43 1 89.12 116 PRO A C 1
ATOM 892 O O . PRO A 1 116 ? 21.016 12.391 9.883 1 89.12 116 PRO A O 1
ATOM 895 N N . GLU A 1 117 ? 23.219 11.883 9.812 1 91.25 117 GLU A N 1
ATOM 896 C CA . GLU A 1 117 ? 23.297 11.961 8.359 1 91.25 117 GLU A CA 1
ATOM 897 C C . GLU A 1 117 ? 22.328 10.969 7.703 1 91.25 117 GLU A C 1
ATOM 899 O O . GLU A 1 117 ? 21.719 11.281 6.688 1 91.25 117 GLU A O 1
ATOM 904 N N . GLY A 1 118 ? 22.25 9.828 8.203 1 86.5 118 GLY A N 1
ATOM 905 C CA . GLY A 1 118 ? 21.344 8.828 7.68 1 86.5 118 GLY A CA 1
ATOM 906 C C . GLY A 1 118 ? 19.891 9.305 7.633 1 86.5 118 GLY A C 1
ATOM 907 O O . GLY A 1 118 ? 19.203 9.109 6.625 1 86.5 118 GLY A O 1
ATOM 908 N N . ARG A 1 119 ? 19.531 9.953 8.664 1 83.5 119 ARG A N 1
ATOM 909 C CA . ARG A 1 119 ? 18.172 10.492 8.727 1 83.5 119 ARG A CA 1
ATOM 910 C C . ARG A 1 119 ? 18 11.633 7.727 1 83.5 119 ARG A C 1
ATOM 912 O O . ARG A 1 119 ? 16.953 11.719 7.066 1 83.5 119 ARG A O 1
ATOM 919 N N . TYR A 1 120 ? 19.016 12.477 7.738 1 89 120 TYR A N 1
ATOM 920 C CA . TYR A 1 120 ? 18.969 13.594 6.797 1 89 120 TYR A CA 1
ATOM 921 C C . TYR A 1 120 ? 18.781 13.094 5.371 1 89 120 TYR A C 1
ATOM 923 O O . TYR A 1 120 ? 17.922 13.586 4.641 1 89 120 TYR A O 1
ATOM 931 N N . ASN A 1 121 ? 19.531 12.086 4.98 1 88.38 121 ASN A N 1
ATOM 932 C CA . ASN A 1 121 ? 19.453 11.523 3.637 1 88.38 121 ASN A CA 1
ATOM 933 C C . ASN A 1 121 ? 18.094 10.891 3.359 1 88.38 121 ASN A C 1
ATOM 935 O O . ASN A 1 121 ? 17.562 11.016 2.252 1 88.38 121 ASN A O 1
ATOM 939 N N . TYR A 1 122 ? 17.641 10.312 4.27 1 84.19 122 TYR A N 1
ATOM 940 C CA . TYR A 1 122 ? 16.328 9.688 4.137 1 84.19 122 TYR A CA 1
ATOM 941 C C . TYR A 1 122 ? 15.242 10.734 3.93 1 84.19 122 TYR A C 1
ATOM 943 O O . TYR A 1 122 ? 14.406 10.609 3.031 1 84.19 122 TYR A O 1
ATOM 951 N N . LEU A 1 123 ? 15.305 11.711 4.773 1 85.44 123 LEU A N 1
ATOM 952 C CA . LEU A 1 123 ? 14.297 12.766 4.719 1 85.44 123 LEU A CA 1
ATOM 953 C C . LEU A 1 123 ? 14.375 13.523 3.398 1 85.44 123 LEU A C 1
ATOM 955 O O . LEU A 1 123 ? 13.352 13.961 2.869 1 85.44 123 LEU A O 1
ATOM 959 N N . GLN A 1 124 ? 15.508 13.695 2.893 1 88.88 124 GLN A N 1
ATOM 960 C CA . GLN A 1 124 ? 15.688 14.375 1.612 1 88.88 124 GLN A CA 1
ATOM 961 C C . GLN A 1 124 ? 14.922 13.664 0.502 1 88.88 124 GLN A C 1
ATOM 963 O O . GLN A 1 124 ? 14.414 14.305 -0.42 1 88.88 124 GLN A O 1
ATOM 968 N N . ARG A 1 125 ? 14.844 12.414 0.615 1 85 125 ARG A N 1
ATOM 969 C CA . ARG A 1 125 ? 14.164 11.625 -0.399 1 85 125 ARG A CA 1
ATOM 970 C C . ARG A 1 125 ? 12.656 11.625 -0.171 1 85 125 ARG A C 1
ATOM 972 O O . ARG A 1 125 ? 11.875 11.578 -1.126 1 85 125 ARG A O 1
ATOM 979 N N . LEU A 1 126 ? 12.219 11.711 1.021 1 84.62 126 LEU A N 1
ATOM 980 C CA . LEU A 1 126 ? 10.82 11.523 1.376 1 84.62 126 LEU A CA 1
ATOM 981 C C . LEU A 1 126 ? 10.055 12.836 1.301 1 84.62 126 LEU A C 1
ATOM 983 O O . LEU A 1 126 ? 8.883 12.859 0.918 1 84.62 126 LEU A O 1
ATOM 987 N N . ILE A 1 127 ? 10.672 13.938 1.744 1 87.31 127 ILE A N 1
ATOM 988 C CA . ILE A 1 127 ? 10 15.219 1.94 1 87.31 127 ILE A CA 1
ATOM 989 C C . ILE A 1 127 ? 9.359 15.672 0.628 1 87.31 127 ILE A C 1
ATOM 991 O O . ILE A 1 127 ? 8.219 16.141 0.614 1 87.31 127 ILE A O 1
ATOM 995 N N . PRO A 1 128 ? 10.047 15.516 -0.512 1 87.69 128 PRO A N 1
ATOM 996 C CA . PRO A 1 128 ? 9.383 15.914 -1.755 1 87.69 128 PRO A CA 1
ATOM 997 C C . PRO A 1 128 ? 8.07 15.172 -1.986 1 87.69 128 PRO A C 1
ATOM 999 O O . PRO A 1 128 ? 7.141 15.727 -2.58 1 87.69 128 PRO A O 1
ATOM 1002 N N . LEU A 1 129 ? 7.922 13.953 -1.546 1 83.75 129 LEU A N 1
ATOM 1003 C CA . LEU A 1 129 ? 6.719 13.148 -1.72 1 83.75 129 LEU A CA 1
ATOM 1004 C C . LEU A 1 129 ? 5.621 13.594 -0.763 1 83.75 129 LEU A C 1
ATOM 1006 O O . LEU A 1 129 ? 4.457 13.227 -0.932 1 83.75 129 LEU A O 1
ATOM 1010 N N . LEU A 1 130 ? 6.012 14.414 0.162 1 87.31 130 LEU A N 1
ATOM 1011 C CA . LEU A 1 130 ? 5.07 14.828 1.193 1 87.31 130 LEU A CA 1
ATOM 1012 C C . LEU A 1 130 ? 4.672 16.297 1.006 1 87.31 130 LEU A C 1
ATOM 1014 O O . LEU A 1 130 ? 3.967 16.859 1.843 1 87.31 130 LEU A O 1
ATOM 1018 N N . GLN A 1 131 ? 5.121 16.875 0.001 1 89.75 131 GLN A N 1
ATOM 1019 C CA . GLN A 1 131 ? 4.875 18.297 -0.222 1 89.75 131 GLN A CA 1
ATOM 1020 C C . GLN A 1 131 ? 3.428 18.547 -0.632 1 89.75 131 GLN A C 1
ATOM 1022 O O . GLN A 1 131 ? 2.881 19.609 -0.37 1 89.75 131 GLN A O 1
ATOM 1027 N N . ASN A 1 132 ? 2.797 17.609 -1.305 1 93 132 ASN A N 1
ATOM 1028 C CA . ASN A 1 132 ? 1.396 17.75 -1.687 1 93 132 ASN A CA 1
ATOM 1029 C C . ASN A 1 132 ? 0.464 17.516 -0.5 1 93 132 ASN A C 1
ATOM 1031 O O . ASN A 1 132 ? -0.013 16.406 -0.292 1 93 132 ASN A O 1
ATOM 1035 N N . GLN A 1 133 ? 0.207 18.703 0.221 1 91.56 133 GLN A N 1
ATOM 1036 C CA . GLN A 1 133 ? -0.631 18.609 1.412 1 91.56 133 GLN A CA 1
ATOM 1037 C C . GLN A 1 133 ? -1.977 19.297 1.192 1 91.56 133 GLN A C 1
ATOM 1039 O O . GLN A 1 133 ? -2.049 20.344 0.532 1 91.56 133 GLN A O 1
ATOM 1044 N N . SER A 1 134 ? -2.965 18.75 1.723 1 92.31 134 SER A N 1
ATOM 1045 C CA . SER A 1 134 ? -4.316 19.297 1.64 1 92.31 134 SER A CA 1
ATOM 1046 C C . SER A 1 134 ? -5.176 18.812 2.803 1 92.31 134 SER A C 1
ATOM 1048 O O . SER A 1 134 ? -4.973 17.719 3.324 1 92.31 134 SER A O 1
ATOM 1050 N N . GLU A 1 135 ? -6.137 19.656 3.17 1 88.56 135 GLU A N 1
ATOM 1051 C CA . GLU A 1 135 ? -7.121 19.188 4.137 1 88.56 135 GLU A CA 1
ATOM 1052 C C . GLU A 1 135 ? -7.969 18.047 3.555 1 88.56 135 GLU A C 1
ATOM 1054 O O . GLU A 1 135 ? -8.469 17.203 4.293 1 88.56 135 GLU A O 1
ATOM 1059 N N . ASP A 1 136 ? -8.117 18.062 2.273 1 92.06 136 ASP A N 1
ATOM 1060 C CA . ASP A 1 136 ? -8.797 16.969 1.588 1 92.06 136 ASP A CA 1
ATOM 1061 C C . ASP A 1 136 ? -7.852 15.797 1.355 1 92.06 136 ASP A C 1
ATOM 1063 O O . ASP A 1 136 ? -7.379 15.586 0.237 1 92.06 136 ASP A O 1
ATOM 1067 N N . CYS A 1 137 ? -7.613 15.008 2.428 1 92.44 137 CYS A N 1
ATOM 1068 C CA . CYS A 1 137 ? -6.543 14.016 2.385 1 92.44 137 CYS A CA 1
ATOM 1069 C C . CYS A 1 137 ? -7.066 12.633 2.76 1 92.44 137 CYS A C 1
ATOM 1071 O O . CYS A 1 137 ? -6.285 11.695 2.916 1 92.44 137 CYS A O 1
ATOM 1073 N N . LEU A 1 138 ? -8.328 12.453 2.879 1 91.69 138 LEU A N 1
ATOM 1074 C CA . LEU A 1 138 ? -8.859 11.195 3.391 1 91.69 138 LEU A CA 1
ATOM 1075 C C . LEU A 1 138 ? -9.102 10.203 2.258 1 91.69 138 LEU A C 1
ATOM 1077 O O . LEU A 1 138 ? -10.242 9.969 1.854 1 91.69 138 LEU A O 1
ATOM 1081 N N . TYR A 1 139 ? -8.016 9.547 1.895 1 95.31 139 TYR A N 1
ATOM 1082 C CA . TYR A 1 139 ? -8.023 8.602 0.785 1 95.31 139 TYR A CA 1
ATOM 1083 C C . TYR A 1 139 ? -7.277 7.324 1.153 1 95.31 139 TYR A C 1
ATOM 1085 O O . TYR A 1 139 ? -6.336 7.355 1.948 1 95.31 139 TYR A O 1
ATOM 1093 N N . LEU A 1 140 ? -7.734 6.23 0.578 1 95.81 140 LEU A N 1
ATOM 1094 C CA . LEU A 1 140 ? -7.078 4.938 0.732 1 95.81 140 LEU A CA 1
ATOM 1095 C C . LEU A 1 140 ? -6.188 4.633 -0.468 1 95.81 140 LEU A C 1
ATOM 1097 O O . LEU A 1 140 ? -6.492 5.039 -1.592 1 95.81 140 LEU A O 1
ATOM 1101 N N . ASN A 1 141 ? -5.102 3.984 -0.234 1 96.56 141 ASN A N 1
ATOM 1102 C CA . ASN A 1 141 ? -4.332 3.268 -1.244 1 96.56 141 ASN A CA 1
ATOM 1103 C C . ASN A 1 141 ? -4.453 1.757 -1.074 1 96.56 141 ASN A C 1
ATOM 1105 O O . ASN A 1 141 ? -4.16 1.222 -0.004 1 96.56 141 ASN A O 1
ATOM 1109 N N . ILE A 1 142 ? -4.891 1.145 -2.115 1 97.06 142 ILE A N 1
ATOM 1110 C CA . ILE A 1 142 ? -5.246 -0.269 -2.041 1 97.06 142 ILE A CA 1
ATOM 1111 C C . ILE A 1 142 ? -4.41 -1.063 -3.041 1 97.06 142 ILE A C 1
ATOM 1113 O O . ILE A 1 142 ? -4.293 -0.679 -4.207 1 97.06 142 ILE A O 1
ATOM 1117 N N . TYR A 1 143 ? -3.832 -2.139 -2.623 1 94.69 143 TYR A N 1
ATOM 1118 C CA . TYR A 1 143 ? -3.057 -3.055 -3.451 1 94.69 143 TYR A CA 1
ATOM 1119 C C . TYR A 1 143 ? -3.678 -4.445 -3.455 1 94.69 143 TYR A C 1
ATOM 1121 O O . TYR A 1 143 ? -4.02 -4.984 -2.398 1 94.69 143 TYR A O 1
ATOM 1129 N N . ALA A 1 144 ? -3.834 -4.992 -4.59 1 93.69 144 ALA A N 1
ATOM 1130 C CA . ALA A 1 144 ? -4.469 -6.297 -4.777 1 93.69 144 ALA A CA 1
ATOM 1131 C C . ALA A 1 144 ? -3.615 -7.195 -5.664 1 93.69 144 ALA A C 1
ATOM 1133 O O . ALA A 1 144 ? -2.986 -6.727 -6.617 1 93.69 144 ALA A O 1
ATOM 1134 N N . PRO A 1 145 ? -3.66 -8.484 -5.348 1 90.19 145 PRO A N 1
ATOM 1135 C CA . PRO A 1 145 ? -2.963 -9.398 -6.258 1 90.19 145 PRO A CA 1
ATOM 1136 C C . PRO A 1 145 ? -3.668 -9.547 -7.602 1 90.19 145 PRO A C 1
ATOM 1138 O O . PRO A 1 145 ? -4.883 -9.359 -7.691 1 90.19 145 PRO A O 1
ATOM 1141 N N . VAL A 1 146 ? -2.791 -9.664 -8.602 1 81.19 146 VAL A N 1
ATOM 1142 C CA . VAL A 1 146 ? -3.326 -9.984 -9.914 1 81.19 146 VAL A CA 1
ATOM 1143 C C . VAL A 1 146 ? -3.055 -11.453 -10.234 1 81.19 146 VAL A C 1
ATOM 1145 O O . VAL A 1 146 ? -1.908 -11.906 -10.188 1 81.19 146 VAL A O 1
ATOM 1148 N N . ARG A 1 147 ? -4.09 -12.234 -10.336 1 70.56 147 ARG A N 1
ATOM 1149 C CA . ARG A 1 147 ? -3.906 -13.648 -10.664 1 70.56 147 ARG A CA 1
ATOM 1150 C C . ARG A 1 147 ? -3.639 -13.828 -12.156 1 70.56 147 ARG A C 1
ATOM 1152 O O . ARG A 1 147 ? -4.117 -13.047 -12.977 1 70.56 147 ARG A O 1
ATOM 1159 N N . GLY A 1 148 ? -2.402 -14.414 -12.531 1 56.91 148 GLY A N 1
ATOM 1160 C CA . GLY A 1 148 ? -1.877 -14.75 -13.852 1 56.91 148 GLY A CA 1
ATOM 1161 C C . GLY A 1 148 ? -2.891 -14.57 -14.961 1 56.91 148 GLY A C 1
ATOM 1162 O O . GLY A 1 148 ? -2.535 -14.188 -16.078 1 56.91 148 GLY A O 1
ATOM 1163 N N . GLU A 1 149 ? -4.113 -15.047 -14.828 1 46.88 149 GLU A N 1
ATOM 1164 C CA . GLU A 1 149 ? -4.891 -15.109 -16.062 1 46.88 149 GLU A CA 1
ATOM 1165 C C . GLU A 1 149 ? -5.262 -13.711 -16.547 1 46.88 149 GLU A C 1
ATOM 1167 O O . GLU A 1 149 ? -5.844 -13.555 -17.625 1 46.88 149 GLU A O 1
ATOM 1172 N N . TYR A 1 150 ? -5.113 -12.82 -15.688 1 41.81 150 TYR A N 1
ATOM 1173 C CA . TYR A 1 150 ? -5.621 -11.555 -16.219 1 41.81 150 TYR A CA 1
ATOM 1174 C C . TYR A 1 150 ? -4.668 -10.977 -17.25 1 41.81 150 TYR A C 1
ATOM 1176 O O . TYR A 1 150 ? -4.945 -9.93 -17.844 1 41.81 150 TYR A O 1
ATOM 1184 N N . THR A 1 151 ? -3.334 -11.297 -17.141 1 39.19 151 THR A N 1
ATOM 1185 C CA . THR A 1 151 ? -2.479 -10.562 -18.062 1 39.19 151 THR A CA 1
ATOM 1186 C C . THR A 1 151 ? -2.994 -10.695 -19.5 1 39.19 151 THR A C 1
ATOM 1188 O O . THR A 1 151 ? -2.865 -9.766 -20.297 1 39.19 151 THR A O 1
ATOM 1191 N N . ARG A 1 152 ? -2.693 -11.891 -20.188 1 36.66 152 ARG A N 1
ATOM 1192 C CA . ARG A 1 152 ? -2.604 -11.945 -21.641 1 36.66 152 ARG A CA 1
ATOM 1193 C C . ARG A 1 152 ? -3.977 -11.773 -22.281 1 36.66 152 ARG A C 1
ATOM 1195 O O . ARG A 1 152 ? -4.137 -11.984 -23.484 1 36.66 152 ARG A O 1
ATOM 1202 N N . ALA A 1 153 ? -5.199 -12.016 -21.719 1 32.34 153 ALA A N 1
ATOM 1203 C CA . ALA A 1 153 ? -6.094 -12.133 -22.859 1 32.34 153 ALA A CA 1
ATOM 1204 C C . ALA A 1 153 ? -6.148 -10.828 -23.656 1 32.34 153 ALA A C 1
ATOM 1206 O O . ALA A 1 153 ? -6.441 -9.766 -23.094 1 32.34 153 ALA A O 1
ATOM 1207 N N . PRO A 1 154 ? -5.438 -10.594 -24.75 1 32.94 154 PRO A N 1
ATOM 1208 C CA . PRO A 1 154 ? -5.758 -9.547 -25.719 1 32.94 154 PRO A CA 1
ATOM 1209 C C . PRO A 1 154 ? -7.211 -9.094 -25.641 1 32.94 154 PRO A C 1
ATOM 1211 O O . PRO A 1 154 ? -7.484 -7.891 -25.609 1 32.94 154 PRO A O 1
ATOM 1214 N N . GLY A 1 155 ? -8.211 -9.727 -26.469 1 31 155 GLY A N 1
ATOM 1215 C CA . GLY A 1 155 ? -9.547 -9.344 -26.891 1 31 155 GLY A CA 1
ATOM 1216 C C . GLY A 1 155 ? -10.508 -9.156 -25.719 1 31 155 GLY A C 1
ATOM 1217 O O . GLY A 1 155 ? -11.555 -8.523 -25.875 1 31 155 GLY A O 1
ATOM 1218 N N . GLY A 1 156 ? -10.867 -10.367 -25.031 1 32.03 156 GLY A N 1
ATOM 1219 C CA . GLY A 1 156 ? -12.188 -10.484 -24.422 1 32.03 156 GLY A CA 1
ATOM 1220 C C . GLY A 1 156 ? -12.398 -9.539 -23.25 1 32.03 156 GLY A C 1
ATOM 1221 O O . GLY A 1 156 ? -11.461 -8.859 -22.828 1 32.03 156 GLY A O 1
ATOM 1222 N N . ARG A 1 157 ? -13.602 -9.82 -22.297 1 30.97 157 ARG A N 1
ATOM 1223 C CA . ARG A 1 157 ? -14.508 -9.195 -21.328 1 30.97 157 ARG A CA 1
ATOM 1224 C C . ARG A 1 157 ? -13.797 -8.875 -20.031 1 30.97 157 ARG A C 1
ATOM 1226 O O . ARG A 1 157 ? -12.969 -9.664 -19.547 1 30.97 157 ARG A O 1
ATOM 1233 N N . GLY A 1 158 ? -13.617 -7.691 -19.703 1 33.78 158 GLY A N 1
ATOM 1234 C CA . GLY A 1 158 ? -13.219 -7 -18.484 1 33.78 158 GLY A CA 1
ATOM 1235 C C . GLY A 1 158 ? -13.594 -7.75 -17.219 1 33.78 158 GLY A C 1
ATOM 1236 O O . GLY A 1 158 ? -14.773 -7.934 -16.922 1 33.78 158 GLY A O 1
ATOM 1237 N N . ARG A 1 159 ? -12.984 -8.805 -17 1 34.12 159 ARG A N 1
ATOM 1238 C CA . ARG A 1 159 ? -13.461 -9.484 -15.805 1 34.12 159 ARG A CA 1
ATOM 1239 C C . ARG A 1 159 ? -13.359 -8.578 -14.586 1 34.12 159 ARG A C 1
ATOM 1241 O O . ARG A 1 159 ? -12.32 -7.957 -14.352 1 34.12 159 ARG A O 1
ATOM 1248 N N . ALA A 1 160 ? -14.523 -8.078 -14.156 1 32.09 160 ALA A N 1
ATOM 1249 C CA . ALA A 1 160 ? -14.883 -7.281 -12.984 1 32.09 160 ALA A CA 1
ATOM 1250 C C . ALA A 1 160 ? -14.266 -7.859 -11.711 1 32.09 160 ALA A C 1
ATOM 1252 O O . ALA A 1 160 ? -14.367 -9.062 -11.461 1 32.09 160 ALA A O 1
ATOM 1253 N N . LEU A 1 161 ? -13.102 -7.496 -11.43 1 36.22 161 LEU A N 1
ATOM 1254 C CA . LEU A 1 161 ? -12.836 -7.758 -10.023 1 36.22 161 LEU A CA 1
ATOM 1255 C C . LEU A 1 161 ? -14.031 -7.359 -9.164 1 36.22 161 LEU A C 1
ATOM 1257 O O . LEU A 1 161 ? -14.391 -6.184 -9.094 1 36.22 161 LEU A O 1
ATOM 1261 N N . GLY A 1 162 ? -15.102 -8.086 -9.234 1 31.56 162 GLY A N 1
ATOM 1262 C CA . GLY A 1 162 ? -16.219 -7.75 -8.375 1 31.56 162 GLY A CA 1
ATOM 1263 C C . GLY A 1 162 ? -15.836 -7.574 -6.922 1 31.56 162 GLY A C 1
ATOM 1264 O O . GLY A 1 162 ? -15.469 -8.539 -6.25 1 31.56 162 GLY A O 1
ATOM 1265 N N . LEU A 1 163 ? -15.297 -6.59 -6.555 1 34.34 163 LEU A N 1
ATOM 1266 C CA . LEU A 1 163 ? -15.375 -6.25 -5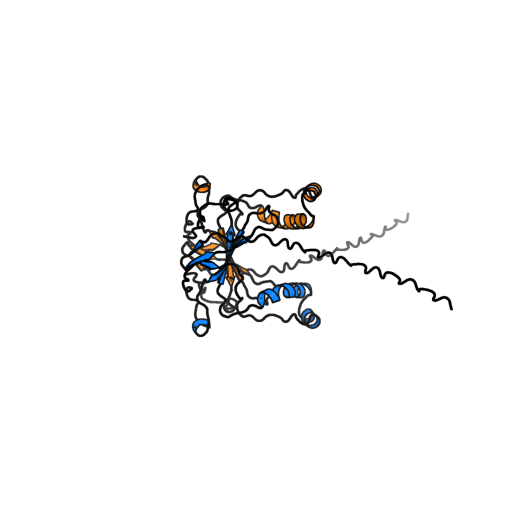.137 1 34.34 163 LEU A CA 1
ATOM 1267 C C . LEU A 1 163 ? -16.828 -6.145 -4.688 1 34.34 163 LEU A C 1
ATOM 1269 O O . LEU A 1 163 ? -17.516 -5.176 -5.016 1 34.34 163 LEU A O 1
ATOM 1273 N N . GLY A 1 164 ? -17.781 -7.051 -5.082 1 27.55 164 GLY A N 1
ATOM 1274 C CA . GLY A 1 164 ? -19.172 -6.977 -4.66 1 27.55 164 GLY A CA 1
ATOM 1275 C C . GLY A 1 164 ? -19.328 -6.914 -3.154 1 27.55 164 GLY A C 1
ATOM 1276 O O . GLY A 1 164 ? -18.438 -7.336 -2.408 1 27.55 164 GLY A O 1
ATOM 1277 N N . MET B 1 1 ? 69.688 -26.938 44.156 1 31.09 1 MET B N 1
ATOM 1278 C CA . MET B 1 1 ? 69.312 -26.469 42.812 1 31.09 1 MET B CA 1
ATOM 1279 C C . MET B 1 1 ? 68.125 -25.547 42.875 1 31.09 1 MET B C 1
ATOM 1281 O O . MET B 1 1 ? 67.25 -25.703 43.75 1 31.09 1 MET B O 1
ATOM 1285 N N . GLU B 1 2 ? 68.188 -24.312 42.281 1 36.12 2 GLU B N 1
ATOM 1286 C CA . GLU B 1 2 ? 67.562 -23.031 42.062 1 36.12 2 GLU B CA 1
ATOM 1287 C C . GLU B 1 2 ? 66.188 -23.219 41.375 1 36.12 2 GLU B C 1
ATOM 1289 O O . GLU B 1 2 ? 66.125 -23.766 40.281 1 36.12 2 GLU B O 1
ATOM 1294 N N . TRP B 1 3 ? 65.188 -23.672 42.156 1 36.81 3 TRP B N 1
ATOM 1295 C CA . TRP B 1 3 ? 63.844 -23.859 41.688 1 36.81 3 TRP B CA 1
ATOM 1296 C C . TRP B 1 3 ? 63.312 -22.609 41 1 36.81 3 TRP B C 1
ATOM 1298 O O . TRP B 1 3 ? 63.312 -21.516 41.594 1 36.81 3 TRP B O 1
ATOM 1308 N N . VAL B 1 4 ? 63.719 -22.406 39.688 1 36.06 4 VAL B N 1
ATOM 1309 C CA . VAL B 1 4 ? 63.344 -21.266 38.844 1 36.06 4 VAL B CA 1
ATOM 1310 C C . VAL B 1 4 ? 61.812 -21.062 38.875 1 36.06 4 VAL B C 1
ATOM 1312 O O . VAL B 1 4 ? 61.062 -21.984 38.625 1 36.06 4 VAL B O 1
ATOM 1315 N N . ARG B 1 5 ? 61.312 -20.156 39.719 1 35.59 5 ARG B N 1
ATOM 1316 C CA . ARG B 1 5 ? 59.969 -19.594 39.906 1 35.59 5 ARG B CA 1
ATOM 1317 C C . ARG B 1 5 ? 59.406 -19.125 38.562 1 35.59 5 ARG B C 1
ATOM 1319 O O . ARG B 1 5 ? 59.969 -18.266 37.906 1 35.59 5 ARG B O 1
ATOM 1326 N N . VAL B 1 6 ? 59.031 -20.047 37.656 1 39.38 6 VAL B N 1
ATOM 1327 C CA . VAL B 1 6 ? 58.438 -19.656 36.375 1 39.38 6 VAL B CA 1
ATOM 1328 C C . VAL B 1 6 ? 57.344 -18.609 36.625 1 39.38 6 VAL B C 1
ATOM 1330 O O . VAL B 1 6 ? 56.531 -18.75 37.531 1 39.38 6 VAL B O 1
ATOM 1333 N N . PRO B 1 7 ? 57.625 -17.344 36.281 1 39.81 7 PRO B N 1
ATOM 1334 C CA . PRO B 1 7 ? 56.688 -16.219 36.375 1 39.81 7 PRO B CA 1
ATOM 1335 C C . PRO B 1 7 ? 55.375 -16.5 35.688 1 39.81 7 PRO B C 1
ATOM 1337 O O . PRO B 1 7 ? 55.344 -17.141 34.625 1 39.81 7 PRO B O 1
ATOM 1340 N N . TRP B 1 8 ? 54.312 -16.906 36.438 1 35.91 8 TRP B N 1
ATOM 1341 C CA . TRP B 1 8 ? 52.906 -17.062 36.062 1 35.91 8 TRP B CA 1
ATOM 1342 C C . TRP B 1 8 ? 52.469 -15.914 35.156 1 35.91 8 TRP B C 1
ATOM 1344 O O . TRP B 1 8 ? 52.625 -14.742 35.5 1 35.91 8 TRP B O 1
ATOM 1354 N N . ARG B 1 9 ? 52.906 -15.953 33.812 1 35.62 9 ARG B N 1
ATOM 1355 C CA . ARG B 1 9 ? 52.375 -15.07 32.781 1 35.62 9 ARG B CA 1
ATOM 1356 C C . ARG B 1 9 ? 50.875 -14.836 32.969 1 35.62 9 ARG B C 1
ATOM 1358 O O . ARG B 1 9 ? 50.094 -15.781 33 1 35.62 9 ARG B O 1
ATOM 1365 N N . VAL B 1 10 ? 50.5 -13.766 33.656 1 36 10 VAL B N 1
ATOM 1366 C CA . VAL B 1 10 ? 49.188 -13.141 33.75 1 36 10 VAL B CA 1
ATOM 1367 C C . VAL B 1 10 ? 48.562 -13.016 32.375 1 36 10 VAL B C 1
ATOM 1369 O O . VAL B 1 10 ? 49.094 -12.312 31.516 1 36 10 VAL B O 1
ATOM 1372 N N . VAL B 1 11 ? 48.188 -14.18 31.75 1 36.34 11 VAL B N 1
ATOM 1373 C CA . VAL B 1 11 ? 47.406 -14.102 30.531 1 36.34 11 VAL B CA 1
ATOM 1374 C C . VAL B 1 11 ? 46.281 -13.078 30.719 1 36.34 11 VAL B C 1
ATOM 1376 O O . VAL B 1 11 ? 45.438 -13.219 31.594 1 36.34 11 VAL B O 1
ATOM 1379 N N . LEU B 1 12 ? 46.594 -11.773 30.5 1 36.28 12 LEU B N 1
ATOM 1380 C CA . LEU B 1 12 ? 45.594 -10.734 30.344 1 36.28 12 LEU B CA 1
ATOM 1381 C C . LEU B 1 12 ? 44.469 -11.18 29.406 1 36.28 12 LEU B C 1
ATOM 1383 O O . LEU B 1 12 ? 44.75 -11.484 28.234 1 36.28 12 LEU B O 1
ATOM 1387 N N . ALA B 1 13 ? 43.594 -12.086 29.875 1 40.12 13 ALA B N 1
ATOM 1388 C CA . ALA B 1 13 ? 42.344 -12.297 29.172 1 40.12 13 ALA B CA 1
ATOM 1389 C C . ALA B 1 13 ? 41.75 -10.977 28.719 1 40.12 13 ALA B C 1
ATOM 1391 O O . ALA B 1 13 ? 41.375 -10.141 29.547 1 40.12 13 ALA B O 1
ATOM 1392 N N . GLY B 1 14 ? 42.344 -10.32 27.703 1 37.81 14 GLY B N 1
ATOM 1393 C CA . GLY B 1 14 ? 41.656 -9.219 27.062 1 37.81 14 GLY B CA 1
ATOM 1394 C C . GLY B 1 14 ? 40.188 -9.5 26.844 1 37.81 14 GLY B C 1
ATOM 1395 O O . GLY B 1 14 ? 39.812 -10.453 26.141 1 37.81 14 GLY B O 1
ATOM 1396 N N . ALA B 1 15 ? 39.312 -9.297 27.828 1 40.69 15 ALA B N 1
ATOM 1397 C CA . ALA B 1 15 ? 37.844 -9.234 27.672 1 40.69 15 ALA B CA 1
ATOM 1398 C C . ALA B 1 15 ? 37.469 -8.422 26.438 1 40.69 15 ALA B C 1
ATOM 1400 O O . ALA B 1 15 ? 37.719 -7.219 26.375 1 40.69 15 ALA B O 1
ATOM 1401 N N . VAL B 1 16 ? 37.656 -8.992 25.234 1 40.5 16 VAL B N 1
ATOM 1402 C CA . VAL B 1 16 ? 37 -8.375 24.078 1 40.5 16 VAL B CA 1
ATOM 1403 C C . VAL B 1 16 ? 35.562 -8.008 24.438 1 40.5 16 VAL B C 1
ATOM 1405 O O . VAL B 1 16 ? 34.781 -8.883 24.766 1 40.5 16 VAL B O 1
ATOM 1408 N N . LEU B 1 17 ? 35.312 -6.875 25.094 1 39.44 17 LEU B N 1
ATOM 1409 C CA . LEU B 1 17 ? 34 -6.254 25.156 1 39.44 17 LEU B CA 1
ATOM 1410 C C . LEU B 1 17 ? 33.344 -6.27 23.781 1 39.44 17 LEU B C 1
ATOM 1412 O O . LEU B 1 17 ? 33.781 -5.594 22.859 1 39.44 17 LEU B O 1
ATOM 1416 N N . LEU B 1 18 ? 32.938 -7.426 23.328 1 39.66 18 LEU B N 1
ATOM 1417 C CA . LEU B 1 18 ? 32 -7.43 22.203 1 39.66 18 LEU B CA 1
ATOM 1418 C C . LEU B 1 18 ? 30.922 -6.371 22.391 1 39.66 18 LEU B C 1
ATOM 1420 O O . LEU B 1 18 ? 30.094 -6.477 23.297 1 39.66 18 LEU B O 1
ATOM 1424 N N . ALA B 1 19 ? 31.25 -5.105 22.172 1 38.78 19 ALA B N 1
ATOM 1425 C CA . ALA B 1 19 ? 30.219 -4.078 22 1 38.78 19 ALA B CA 1
ATOM 1426 C C . ALA B 1 19 ? 29.062 -4.598 21.156 1 38.78 19 ALA B C 1
ATOM 1428 O O . ALA B 1 19 ? 29.234 -4.883 19.969 1 38.78 19 ALA B O 1
ATOM 1429 N N . LEU B 1 20 ? 28.188 -5.395 21.703 1 40 20 LEU B N 1
ATOM 1430 C CA . LEU B 1 20 ? 26.875 -5.586 21.094 1 40 20 LEU B CA 1
ATOM 1431 C C . LEU B 1 20 ? 26.344 -4.273 20.516 1 40 20 LEU B C 1
ATOM 1433 O O . LEU B 1 20 ? 25.953 -3.377 21.266 1 40 20 LEU B O 1
ATOM 1437 N N . SER B 1 21 ? 26.984 -3.703 19.531 1 39.59 21 SER B N 1
ATOM 1438 C CA . SER B 1 21 ? 26.297 -2.674 18.766 1 39.59 21 SER B CA 1
ATOM 1439 C C . SER B 1 21 ? 24.812 -3.023 18.578 1 39.59 21 SER B C 1
ATOM 1441 O O . SER B 1 21 ? 24.484 -4.008 17.906 1 39.59 21 SER B O 1
ATOM 1443 N N . GLY B 1 22 ? 24.062 -2.951 19.625 1 37.12 22 GLY B N 1
ATOM 1444 C CA . GLY B 1 22 ? 22.625 -2.932 19.406 1 37.12 22 GLY B CA 1
ATOM 1445 C C . GLY B 1 22 ? 22.234 -2.225 18.125 1 37.12 22 GLY B C 1
ATOM 1446 O O . GLY B 1 22 ? 22.547 -1.049 17.938 1 37.12 22 GLY B O 1
ATOM 1447 N N . GLU B 1 23 ? 22.438 -2.844 17.062 1 38.91 23 GLU B N 1
ATOM 1448 C CA . GLU B 1 23 ? 21.656 -2.279 15.953 1 38.91 23 GLU B CA 1
ATOM 1449 C C . GLU B 1 23 ? 20.312 -1.751 16.438 1 38.91 23 GLU B C 1
ATOM 1451 O O . GLU B 1 23 ? 19.484 -2.51 16.953 1 38.91 23 GLU B O 1
ATOM 1456 N N . ALA B 1 24 ? 20.281 -0.637 17.094 1 39.75 24 ALA B N 1
ATOM 1457 C CA . ALA B 1 24 ? 19 0.074 17.234 1 39.75 24 ALA B CA 1
ATOM 1458 C C . ALA B 1 24 ? 18.156 -0.035 15.969 1 39.75 24 ALA B C 1
ATOM 1460 O O . ALA B 1 24 ? 18.484 0.585 14.953 1 39.75 24 ALA B O 1
ATOM 1461 N N . GLY B 1 25 ? 17.891 -1.213 15.531 1 41.91 25 GLY B N 1
ATOM 1462 C CA . GLY B 1 25 ? 16.875 -1.241 14.492 1 41.91 25 GLY B CA 1
ATOM 1463 C C . GLY B 1 25 ? 15.828 -0.155 14.656 1 41.91 25 GLY B C 1
ATOM 1464 O O . GLY B 1 25 ? 15.242 -0.003 15.734 1 41.91 25 GLY B O 1
ATOM 1465 N N . VAL B 1 26 ? 16.078 0.986 14.281 1 43.81 26 VAL B N 1
ATOM 1466 C CA . VAL B 1 26 ? 15.023 1.997 14.195 1 43.81 26 VAL B CA 1
ATOM 1467 C C . VAL B 1 26 ? 13.695 1.329 13.875 1 43.81 26 VAL B C 1
ATOM 1469 O O . VAL B 1 26 ? 13.383 1.08 12.703 1 43.81 26 VAL B O 1
ATOM 1472 N N . GLY B 1 27 ? 13.391 0.171 14.391 1 48.69 27 GLY B N 1
ATOM 1473 C CA . GLY B 1 27 ? 12.055 -0.381 14.234 1 48.69 27 GLY B CA 1
ATOM 1474 C C . GLY B 1 27 ? 10.953 0.625 14.516 1 48.69 27 GLY B C 1
ATOM 1475 O O . GLY B 1 27 ? 10.953 1.268 15.57 1 48.69 27 GLY B O 1
ATOM 1476 N N . GLY B 1 28 ? 10.594 1.422 13.539 1 54.66 28 GLY B N 1
ATOM 1477 C CA . GLY B 1 28 ? 9.43 2.256 13.805 1 54.66 28 GLY B CA 1
ATOM 1478 C C . GLY B 1 28 ? 8.438 1.611 14.75 1 54.66 28 GLY B C 1
ATOM 1479 O O . GLY B 1 28 ? 8.391 0.385 14.867 1 54.66 28 GLY B O 1
ATOM 1480 N N . LEU B 1 29 ? 8.18 2.229 15.891 1 61 29 LEU B N 1
ATOM 1481 C CA . LEU B 1 29 ? 7.168 1.817 16.859 1 61 29 LEU B CA 1
ATOM 1482 C C . LEU B 1 29 ? 5.848 1.516 16.156 1 61 29 LEU B C 1
ATOM 1484 O O . LEU B 1 29 ? 5.379 2.307 15.336 1 61 29 LEU B O 1
ATOM 1488 N N . TYR B 1 30 ? 5.539 0.227 15.898 1 71.94 30 TYR B N 1
ATOM 1489 C CA . TYR B 1 30 ? 4.238 -0.229 15.43 1 71.94 30 TYR B CA 1
ATOM 1490 C C . TYR B 1 30 ? 3.211 -0.199 16.562 1 71.94 30 TYR B C 1
ATOM 1492 O O . TYR B 1 30 ? 3.502 -0.613 17.688 1 71.94 30 TYR B O 1
ATOM 1500 N N . HIS B 1 31 ? 2.229 0.676 16.406 1 81.25 31 HIS B N 1
ATOM 1501 C CA . HIS B 1 31 ? 1.088 0.679 17.328 1 81.25 31 HIS B CA 1
ATOM 1502 C C . HIS B 1 31 ? -0.157 0.116 16.641 1 81.25 31 HIS B C 1
ATOM 1504 O O . HIS B 1 31 ? -0.348 0.297 15.438 1 81.25 31 HIS B O 1
ATOM 1510 N N . PRO B 1 32 ? -0.877 -0.685 17.453 1 87.25 32 PRO B N 1
ATOM 1511 C CA . PRO B 1 32 ? -2.129 -1.162 16.859 1 87.25 32 PRO B CA 1
ATOM 1512 C C . PRO B 1 32 ? -3.055 -0.024 16.438 1 87.25 32 PRO B C 1
ATOM 1514 O O . PRO B 1 32 ? -3.111 1.011 17.109 1 87.25 32 PRO B O 1
ATOM 1517 N N . SER B 1 33 ? -3.623 -0.206 15.305 1 88.19 33 SER B N 1
ATOM 1518 C CA . SER B 1 33 ? -4.613 0.769 14.867 1 88.19 33 SER B CA 1
ATOM 1519 C C . SER B 1 33 ? -5.922 0.62 15.641 1 88.19 33 SER B C 1
ATOM 1521 O O . SER B 1 33 ? -6.148 -0.399 16.297 1 88.19 33 SER B O 1
ATOM 1523 N N . PRO B 1 34 ? -6.746 1.642 15.625 1 84.12 34 PRO B N 1
ATOM 1524 C CA . PRO B 1 34 ? -8.125 1.406 16.078 1 84.12 34 PRO B CA 1
ATOM 1525 C C . PRO B 1 34 ? -8.836 0.334 15.25 1 84.12 34 PRO B C 1
ATOM 1527 O O . PRO B 1 34 ? -8.43 0.049 14.117 1 84.12 34 PRO B O 1
ATOM 1530 N N . VAL B 1 35 ? -9.82 -0.245 15.891 1 91.69 35 VAL B N 1
ATOM 1531 C CA . VAL B 1 35 ? -10.617 -1.263 15.203 1 91.69 35 VAL B CA 1
ATOM 1532 C C . VAL B 1 35 ? -11.531 -0.6 14.172 1 91.69 35 VAL B C 1
ATOM 1534 O O . VAL B 1 35 ? -12.188 0.402 14.477 1 91.69 35 VAL B O 1
ATOM 1537 N N . VAL B 1 36 ? -11.555 -1.14 12.984 1 90.75 36 VAL B N 1
ATOM 1538 C CA . VAL B 1 36 ? -12.406 -0.651 11.906 1 90.75 36 VAL B CA 1
ATOM 1539 C C . VAL B 1 36 ? -13.445 -1.713 11.547 1 90.75 36 VAL B C 1
ATOM 1541 O O . VAL B 1 36 ? -13.109 -2.889 11.391 1 90.75 36 VAL B O 1
ATOM 1544 N N . ARG B 1 37 ? -14.664 -1.33 11.383 1 89.19 37 ARG B N 1
ATOM 1545 C CA . ARG B 1 37 ? -15.734 -2.252 11.023 1 89.19 37 ARG B CA 1
ATOM 1546 C C . ARG B 1 37 ? -16.016 -2.201 9.523 1 89.19 37 ARG B C 1
ATOM 1548 O O . ARG B 1 37 ? -16.141 -1.118 8.945 1 89.19 37 ARG B O 1
ATOM 1555 N N . THR B 1 38 ? -15.992 -3.348 8.906 1 88.5 38 THR B N 1
ATOM 1556 C CA . THR B 1 38 ? -16.375 -3.473 7.504 1 88.5 38 THR B CA 1
ATOM 1557 C C . THR B 1 38 ? -17.641 -4.312 7.359 1 88.5 38 THR B C 1
ATOM 1559 O O . THR B 1 38 ? -18.156 -4.832 8.352 1 88.5 38 THR B O 1
ATOM 1562 N N . ARG B 1 39 ? -18.047 -4.391 6.102 1 86.94 39 ARG B N 1
ATOM 1563 C CA . ARG B 1 39 ? -19.234 -5.195 5.824 1 86.94 39 ARG B CA 1
ATOM 1564 C C . ARG B 1 39 ? -18.984 -6.664 6.145 1 86.94 39 ARG B C 1
ATOM 1566 O O . ARG B 1 39 ? -19.922 -7.41 6.438 1 86.94 39 ARG B O 1
ATOM 1573 N N . TYR B 1 40 ? -17.734 -7.062 6.16 1 91.88 40 TYR B N 1
ATOM 1574 C CA . TYR B 1 40 ? -17.422 -8.484 6.266 1 91.88 40 TYR B CA 1
ATOM 1575 C C . TYR B 1 40 ? -16.891 -8.828 7.652 1 91.88 40 TYR B C 1
ATOM 1577 O O . TYR B 1 40 ? -16.797 -10 8.016 1 91.88 40 TYR B O 1
ATOM 1585 N N . GLY B 1 41 ? -16.594 -7.844 8.398 1 93.38 41 GLY B N 1
ATOM 1586 C CA . GLY B 1 41 ? -16.047 -8.055 9.727 1 93.38 41 GLY B CA 1
ATOM 1587 C C . GLY B 1 41 ? -15.211 -6.891 10.219 1 93.38 41 GLY B C 1
ATOM 1588 O O . GLY B 1 41 ? -15.039 -5.898 9.508 1 93.38 41 GLY B O 1
ATOM 1589 N N . SER B 1 42 ? -14.648 -7.07 11.422 1 95.06 42 SER B N 1
ATOM 1590 C CA . SER B 1 42 ? -13.828 -6.027 12.016 1 95.06 42 SER B CA 1
ATOM 1591 C C . SER B 1 42 ? -12.344 -6.293 11.789 1 95.06 42 SER B C 1
ATOM 1593 O O . SER B 1 42 ? -11.914 -7.449 11.742 1 95.06 42 SER B O 1
ATOM 1595 N N . LEU B 1 43 ? -11.609 -5.164 11.609 1 96.25 43 LEU B N 1
ATOM 1596 C CA . LEU B 1 43 ? -10.188 -5.25 11.328 1 96.25 43 LEU B CA 1
ATOM 1597 C C . LEU B 1 43 ? -9.375 -4.461 12.352 1 96.25 43 LEU B C 1
ATOM 1599 O O . LEU B 1 43 ? -9.805 -3.387 12.789 1 96.25 43 LEU B O 1
ATOM 1603 N N . ARG B 1 44 ? -8.258 -4.977 12.711 1 96.38 44 ARG B N 1
ATOM 1604 C CA . ARG B 1 44 ? -7.219 -4.223 13.406 1 96.38 44 ARG B CA 1
ATOM 1605 C C . ARG B 1 44 ? -5.902 -4.27 12.641 1 96.38 44 ARG B C 1
ATOM 1607 O O . ARG B 1 44 ? -5.379 -5.352 12.359 1 96.38 44 ARG B O 1
ATOM 1614 N N . GLY B 1 45 ? -5.484 -3.115 12.273 1 96.12 45 GLY B N 1
ATOM 1615 C CA . GLY B 1 45 ? -4.227 -3.008 11.547 1 96.12 45 GLY B CA 1
ATOM 1616 C C . GLY B 1 45 ? -3.096 -2.459 12.398 1 96.12 45 GLY B C 1
ATOM 1617 O O . GLY B 1 45 ? -3.023 -2.736 13.602 1 96.12 45 GLY B O 1
ATOM 1618 N N . LEU B 1 46 ? -2.121 -1.806 11.703 1 92.5 46 LEU B N 1
ATOM 1619 C CA . LEU B 1 46 ? -0.938 -1.227 12.328 1 92.5 46 LEU B CA 1
ATOM 1620 C C . LEU B 1 46 ? -0.816 0.256 11.992 1 92.5 46 LEU B C 1
ATOM 1622 O O . LEU B 1 46 ? -1.096 0.667 10.867 1 92.5 46 LEU B O 1
ATOM 1626 N N . ILE B 1 47 ? -0.437 0.951 12.969 1 88.75 47 ILE B N 1
ATOM 1627 C CA . ILE B 1 47 ? -0.019 2.326 12.719 1 88.75 47 ILE B CA 1
ATOM 1628 C C . ILE B 1 47 ? 1.506 2.4 12.664 1 88.75 47 ILE B C 1
ATOM 1630 O O . ILE B 1 47 ? 2.188 1.946 13.586 1 88.75 47 ILE B O 1
ATOM 1634 N N . THR B 1 48 ? 1.95 2.842 11.57 1 83.44 48 THR B N 1
ATOM 1635 C CA . THR B 1 48 ? 3.398 2.959 11.43 1 83.44 48 THR B CA 1
ATOM 1636 C C . THR B 1 48 ? 3.807 4.418 11.25 1 83.44 48 THR B C 1
ATOM 1638 O O . THR B 1 48 ? 3.125 5.18 10.562 1 83.44 48 THR B O 1
ATOM 1641 N N . THR B 1 49 ? 4.684 4.785 12.062 1 74.62 49 THR B N 1
ATOM 1642 C CA . THR B 1 49 ? 5.289 6.105 11.906 1 74.62 49 THR B CA 1
ATOM 1643 C C . THR B 1 49 ? 6.676 5.992 11.273 1 74.62 49 THR B C 1
ATOM 1645 O O .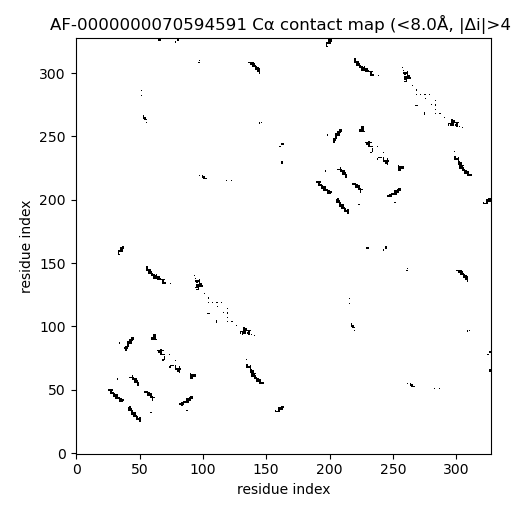 THR B 1 49 ? 7.52 5.23 11.75 1 74.62 49 THR B O 1
ATOM 1648 N N . PRO B 1 50 ? 6.691 6.512 10.055 1 63.84 50 PRO B N 1
ATOM 1649 C CA . PRO B 1 50 ? 8.055 6.461 9.523 1 63.84 50 PRO B CA 1
ATOM 1650 C C . PRO B 1 50 ? 9.094 6.98 10.516 1 63.84 50 PRO B C 1
ATOM 1652 O O . PRO B 1 50 ? 8.781 7.828 11.359 1 63.84 50 PRO B O 1
ATOM 1655 N N . ASN B 1 51 ? 10.109 6.164 10.898 1 57.28 51 ASN B N 1
ATOM 1656 C CA . ASN B 1 51 ? 11.156 6.379 11.883 1 57.28 51 ASN B CA 1
ATOM 1657 C C . ASN B 1 51 ? 11.43 7.863 12.094 1 57.28 51 ASN B C 1
ATOM 1659 O O . ASN B 1 51 ? 12.18 8.242 13 1 57.28 51 ASN B O 1
ATOM 1663 N N . LEU B 1 52 ? 11 8.648 11.211 1 54.44 52 LEU B N 1
ATOM 1664 C CA . LEU B 1 52 ? 11.555 9.977 11.438 1 54.44 52 LEU B CA 1
ATOM 1665 C C . LEU B 1 52 ? 10.625 10.82 12.297 1 54.44 52 LEU B C 1
ATOM 1667 O O . LEU B 1 52 ? 10.812 12.031 12.422 1 54.44 52 LEU B O 1
ATOM 1671 N N . GLY B 1 53 ? 9.859 10.203 13.188 1 54.66 53 GLY B N 1
ATOM 1672 C CA . GLY B 1 53 ? 9.023 10.922 14.141 1 54.66 53 GLY B CA 1
ATOM 1673 C C . GLY B 1 53 ? 8.297 12.109 13.531 1 54.66 53 GLY B C 1
ATOM 1674 O O . GLY B 1 53 ? 7.367 12.648 14.133 1 54.66 53 GLY B O 1
ATOM 1675 N N . ALA B 1 54 ? 8.828 12.562 12.445 1 58.06 54 ALA B N 1
ATOM 1676 C CA . ALA B 1 54 ? 8.297 13.836 11.984 1 58.06 54 ALA B CA 1
ATOM 1677 C C . ALA B 1 54 ? 7.242 13.633 10.906 1 58.06 54 ALA B C 1
ATOM 1679 O O . ALA B 1 54 ? 6.535 14.578 10.531 1 58.06 54 ALA B O 1
ATOM 1680 N N . LEU B 1 55 ? 7.062 12.398 10.586 1 69.31 55 LEU B N 1
ATOM 1681 C CA . LEU B 1 55 ? 6.113 12.219 9.492 1 69.31 55 LEU B CA 1
ATOM 1682 C C . LEU B 1 55 ? 4.805 11.617 10 1 69.31 55 LEU B C 1
ATOM 1684 O O . LEU B 1 55 ? 4.781 10.969 11.047 1 69.31 55 LEU B O 1
ATOM 1688 N N . GLN B 1 56 ? 3.797 11.992 9.445 1 77.81 56 GLN B N 1
ATOM 1689 C CA . GLN B 1 56 ? 2.482 11.516 9.859 1 77.81 56 GLN B CA 1
ATOM 1690 C C . GLN B 1 56 ? 2.402 9.992 9.781 1 77.81 56 GLN B C 1
ATOM 1692 O O . GLN B 1 56 ? 2.938 9.383 8.852 1 77.81 56 GLN B O 1
ATOM 1697 N N . PRO B 1 57 ? 1.831 9.547 10.82 1 81.69 57 PRO B N 1
ATOM 1698 C CA . PRO B 1 57 ? 1.643 8.094 10.812 1 81.69 57 PRO B CA 1
ATOM 1699 C C . PRO B 1 57 ? 0.687 7.625 9.719 1 81.69 57 PRO B C 1
ATOM 1701 O O . PRO B 1 57 ? -0.079 8.43 9.18 1 81.69 57 PRO B O 1
ATOM 1704 N N . VAL B 1 58 ? 0.883 6.402 9.328 1 87.75 58 VAL B N 1
ATOM 1705 C CA . VAL B 1 58 ? 0.013 5.746 8.359 1 87.75 58 VAL B CA 1
ATOM 1706 C C . VAL B 1 58 ? -0.58 4.48 8.977 1 87.75 58 VAL B C 1
ATOM 1708 O O . VAL B 1 58 ? 0.12 3.727 9.656 1 87.75 58 VAL B O 1
ATOM 1711 N N . ALA B 1 59 ? -1.816 4.344 8.789 1 92.06 59 ALA B N 1
ATOM 1712 C CA . ALA B 1 59 ? -2.451 3.084 9.172 1 92.06 59 ALA B CA 1
ATOM 1713 C C . ALA B 1 59 ? -2.389 2.072 8.031 1 92.06 59 ALA B C 1
ATOM 1715 O O . ALA B 1 59 ? -2.672 2.406 6.879 1 92.06 59 ALA B O 1
ATOM 1716 N N . LYS B 1 60 ? -2.047 0.89 8.383 1 95.19 60 LYS B N 1
ATOM 1717 C CA . LYS B 1 60 ? -1.968 -0.214 7.43 1 95.19 60 LYS B CA 1
ATOM 1718 C C . LYS B 1 60 ? -2.908 -1.349 7.824 1 95.19 60 LYS B C 1
ATOM 1720 O O . LYS B 1 60 ? -2.957 -1.744 8.992 1 95.19 60 LYS B O 1
ATOM 1725 N N . TYR B 1 61 ? -3.625 -1.805 6.902 1 96.62 61 TYR B N 1
ATOM 1726 C CA . TYR B 1 61 ? -4.414 -3.027 7.027 1 96.62 61 TYR B CA 1
ATOM 1727 C C . TYR B 1 61 ? -3.973 -4.062 6 1 96.62 61 TYR B C 1
ATOM 1729 O O . TYR B 1 61 ? -4.312 -3.955 4.816 1 96.62 61 TYR B O 1
ATOM 1737 N N . LEU B 1 62 ? -3.277 -5.051 6.492 1 97.06 62 LEU B N 1
ATOM 1738 C CA . LEU B 1 62 ? -2.637 -6.023 5.617 1 97.06 62 LEU B CA 1
ATOM 1739 C C . LEU B 1 62 ? -3.396 -7.348 5.625 1 97.06 62 LEU B C 1
ATOM 1741 O O . LEU B 1 62 ? -3.857 -7.797 6.68 1 97.06 62 LEU B O 1
ATOM 1745 N N . GLY B 1 63 ? -3.516 -7.93 4.434 1 97 63 GLY B N 1
ATOM 1746 C CA . GLY B 1 63 ? -4.129 -9.25 4.344 1 97 63 GLY B CA 1
ATOM 1747 C C . GLY B 1 63 ? -5.625 -9.227 4.586 1 97 63 GLY B C 1
ATOM 1748 O O . GLY B 1 63 ? -6.156 -10.094 5.285 1 97 63 GLY B O 1
ATOM 1749 N N . VAL B 1 64 ? -6.25 -8.266 4.078 1 96.19 64 VAL B N 1
ATOM 1750 C CA . VAL B 1 64 ? -7.699 -8.172 4.199 1 96.19 64 VAL B CA 1
ATOM 1751 C C . VAL B 1 64 ? -8.367 -9 3.105 1 96.19 64 VAL B C 1
ATOM 1753 O O . VAL B 1 64 ? -8.195 -8.727 1.916 1 96.19 64 VAL B O 1
ATOM 1756 N N . PRO B 1 65 ? -9.18 -9.984 3.449 1 94.75 65 PRO B N 1
ATOM 1757 C CA . PRO B 1 65 ? -9.828 -10.797 2.412 1 94.75 65 PRO B CA 1
ATOM 1758 C C . PRO B 1 65 ? -10.812 -9.992 1.567 1 94.75 65 PRO B C 1
ATOM 1760 O O . PRO B 1 65 ? -11.578 -9.188 2.104 1 94.75 65 PRO B O 1
ATOM 1763 N N . TYR B 1 66 ? -10.742 -10.195 0.31 1 91.31 66 TYR B N 1
ATOM 1764 C CA . TYR B 1 66 ? -11.719 -9.523 -0.54 1 91.31 66 TYR B CA 1
ATOM 1765 C C . TYR B 1 66 ? -12.461 -10.523 -1.415 1 91.31 66 TYR B C 1
ATOM 1767 O O . TYR B 1 66 ? -13.367 -10.148 -2.164 1 91.31 66 TYR B O 1
ATOM 1775 N N . ALA B 1 67 ? -12.023 -11.758 -1.272 1 89.38 67 ALA B N 1
ATOM 1776 C CA . ALA B 1 67 ? -12.703 -12.859 -1.947 1 89.38 67 ALA B CA 1
ATOM 1777 C C . ALA B 1 67 ? -12.547 -14.156 -1.166 1 89.38 67 ALA B C 1
ATOM 1779 O O . ALA B 1 67 ? -11.688 -14.266 -0.294 1 89.38 67 ALA B O 1
ATOM 1780 N N . ALA B 1 68 ? -13.469 -15.055 -1.517 1 88.62 68 ALA B N 1
ATOM 1781 C CA . ALA B 1 68 ? -13.305 -16.406 -0.979 1 88.62 68 ALA B CA 1
ATOM 1782 C C . ALA B 1 68 ? -12.055 -17.078 -1.55 1 88.62 68 ALA B C 1
ATOM 1784 O O . ALA B 1 68 ? -11.703 -16.859 -2.713 1 88.62 68 ALA B O 1
ATOM 1785 N N . PRO B 1 69 ? -11.414 -17.922 -0.704 1 87.19 69 PRO B N 1
ATOM 1786 C CA . PRO B 1 69 ? -10.219 -18.594 -1.212 1 87.19 69 PRO B CA 1
ATOM 1787 C C . PRO B 1 69 ? -10.5 -19.453 -2.436 1 87.19 69 PRO B C 1
ATOM 1789 O O . PRO B 1 69 ? -11.445 -20.25 -2.428 1 87.19 69 PRO B O 1
ATOM 1792 N N . PRO B 1 70 ? -9.734 -19.141 -3.459 1 82.94 70 PRO B N 1
ATOM 1793 C CA . PRO B 1 70 ? -9.906 -19.969 -4.664 1 82.94 70 PRO B CA 1
ATOM 1794 C C . PRO B 1 70 ? -9.258 -21.344 -4.539 1 82.94 70 PRO B C 1
ATOM 1796 O O . PRO B 1 70 ? -8.391 -21.688 -5.344 1 82.94 70 PRO B O 1
ATOM 1799 N N . VAL B 1 71 ? -9.648 -22.125 -3.613 1 79.75 71 VAL B N 1
ATOM 1800 C CA . VAL B 1 71 ? -9 -23.406 -3.363 1 79.75 71 VAL B CA 1
ATOM 1801 C C . VAL B 1 71 ? -9.875 -24.531 -3.9 1 79.75 71 VAL B C 1
ATOM 1803 O O . VAL B 1 71 ? -11.094 -24.391 -3.99 1 79.75 71 VAL B O 1
ATOM 1806 N N . ARG B 1 72 ? -9.281 -25.641 -4.309 1 81.25 72 ARG B N 1
ATOM 1807 C CA . ARG B 1 72 ? -9.945 -26.828 -4.824 1 81.25 72 ARG B CA 1
ATOM 1808 C C . ARG B 1 72 ? -10.859 -26.484 -5.996 1 81.25 72 ARG B C 1
ATOM 1810 O O . ARG B 1 72 ? -10.406 -25.938 -7.004 1 81.25 72 ARG B O 1
ATOM 1817 N N . LYS B 1 73 ? -12.164 -26.641 -5.844 1 78.5 73 LYS B N 1
ATOM 1818 C CA . LYS B 1 73 ? -13.133 -26.438 -6.914 1 78.5 73 LYS B CA 1
ATOM 1819 C C . LYS B 1 73 ? -13.234 -24.953 -7.289 1 78.5 73 LYS B C 1
ATOM 1821 O O . LYS B 1 73 ? -13.57 -24.625 -8.43 1 78.5 73 LYS B O 1
ATOM 1826 N N . LEU B 1 74 ? -12.805 -24.203 -6.324 1 78.31 74 LEU B N 1
ATOM 1827 C CA . LEU B 1 74 ? -12.992 -22.766 -6.535 1 78.31 74 LEU B CA 1
ATOM 1828 C C . LEU B 1 74 ? -11.812 -22.172 -7.305 1 78.31 74 LEU B C 1
ATOM 1830 O O . LEU B 1 74 ? -11.867 -21.031 -7.738 1 78.31 74 LEU B O 1
ATOM 1834 N N . ARG B 1 75 ? -10.75 -23 -7.559 1 75.38 75 ARG B N 1
ATOM 1835 C CA . ARG B 1 75 ? -9.547 -22.469 -8.18 1 75.38 75 ARG B CA 1
ATOM 1836 C C . ARG B 1 75 ? -9.828 -22 -9.602 1 75.38 75 ARG B C 1
ATOM 1838 O O . ARG B 1 75 ? -9.164 -21.094 -10.102 1 75.38 75 ARG B O 1
ATOM 1845 N N . PHE B 1 76 ? -10.875 -22.531 -10.203 1 75.69 76 PHE B N 1
ATOM 1846 C CA . PHE B 1 76 ? -11.148 -22.234 -11.602 1 75.69 76 PHE B CA 1
ATOM 1847 C C . PHE B 1 76 ? -12.469 -21.484 -11.75 1 75.69 76 PHE B C 1
ATOM 1849 O O . PHE B 1 76 ? -13.008 -21.375 -12.852 1 75.69 76 PHE B O 1
ATOM 1856 N N . MET B 1 77 ? -12.938 -21.047 -10.625 1 78.06 77 MET B N 1
ATOM 1857 C CA . MET B 1 77 ? -14.18 -20.281 -10.641 1 78.06 77 MET B CA 1
ATOM 1858 C C . MET B 1 77 ? -13.922 -18.797 -10.406 1 78.06 77 MET B C 1
ATOM 1860 O O . MET B 1 77 ? -12.906 -18.422 -9.805 1 78.06 77 MET B O 1
ATOM 1864 N N . PRO B 1 78 ? -14.805 -17.906 -10.945 1 77.56 78 PRO B N 1
ATOM 1865 C CA . PRO B 1 78 ? -14.672 -16.5 -10.586 1 77.56 78 PRO B CA 1
ATOM 1866 C C . PRO B 1 78 ? -14.727 -16.266 -9.078 1 77.56 78 PRO B C 1
ATOM 1868 O O . PRO B 1 78 ? -15.406 -16.984 -8.359 1 77.56 78 PRO B O 1
ATOM 1871 N N . PRO B 1 79 ? -13.938 -15.297 -8.672 1 79.25 79 PRO B N 1
ATOM 1872 C CA . PRO B 1 79 ? -13.938 -15.039 -7.227 1 79.25 79 PRO B CA 1
ATOM 1873 C C . PRO B 1 79 ? -15.328 -14.711 -6.684 1 79.25 79 PRO B C 1
ATOM 1875 O O . PRO B 1 79 ? -16.125 -14.055 -7.363 1 79.25 79 PRO B O 1
ATOM 1878 N N . MET B 1 80 ? -15.523 -15.289 -5.523 1 83.19 80 MET B N 1
ATOM 1879 C CA . MET B 1 80 ? -16.75 -15.008 -4.777 1 83.19 80 MET B CA 1
ATOM 1880 C C . MET B 1 80 ? -16.469 -14.07 -3.604 1 83.19 80 MET B C 1
ATOM 1882 O O . MET B 1 80 ? -15.312 -13.883 -3.215 1 83.19 80 MET B O 1
ATOM 1886 N N . SER B 1 81 ? -17.547 -13.453 -3.141 1 86.44 81 SER B N 1
ATOM 1887 C CA . SER B 1 81 ? -17.391 -12.586 -1.978 1 86.44 81 SER B CA 1
ATOM 1888 C C . SER B 1 81 ? -16.703 -13.328 -0.826 1 86.44 81 SER B C 1
ATOM 1890 O O . SER B 1 81 ? -16.859 -14.539 -0.682 1 86.44 81 SER B O 1
ATOM 1892 N N . PRO B 1 82 ? -15.961 -12.523 -0.141 1 88.62 82 PRO B N 1
ATOM 1893 C CA . PRO B 1 82 ? -15.305 -13.18 0.992 1 88.62 82 PRO B CA 1
ATOM 1894 C C . PRO B 1 82 ? -16.297 -13.688 2.037 1 88.62 82 PRO B C 1
ATOM 1896 O O . PRO B 1 82 ? -17.422 -13.211 2.105 1 88.62 82 PRO B O 1
ATOM 1899 N N . LEU B 1 83 ? -15.82 -14.641 2.746 1 89.06 83 LEU B N 1
ATOM 1900 C CA . LEU B 1 83 ? -16.594 -15.086 3.902 1 89.06 83 LEU B CA 1
ATOM 1901 C C . LEU B 1 83 ? -16.516 -14.062 5.035 1 89.06 83 LEU B C 1
ATOM 1903 O O . LEU B 1 83 ? -15.453 -13.492 5.289 1 89.06 83 LEU B O 1
ATOM 1907 N N . GLU B 1 84 ? -17.672 -13.844 5.656 1 94 84 GLU B N 1
ATOM 1908 C CA . GLU B 1 84 ? -17.656 -12.977 6.832 1 94 84 GLU B CA 1
ATOM 1909 C C . GLU B 1 84 ? -16.859 -13.602 7.977 1 94 84 GLU B C 1
ATOM 1911 O O . GLU B 1 84 ? -16.75 -14.828 8.062 1 94 84 GLU B O 1
ATOM 1916 N N . TRP B 1 85 ? -16.25 -12.781 8.766 1 94.94 85 TRP B N 1
ATOM 1917 C CA . TRP B 1 85 ? -15.539 -13.289 9.938 1 94.94 85 TRP B CA 1
ATOM 1918 C C . TRP B 1 85 ? -16.078 -12.664 11.219 1 94.94 85 TRP B C 1
ATOM 1920 O O . TRP B 1 85 ? -16.562 -11.531 11.211 1 94.94 85 TRP B O 1
ATOM 1930 N N . SER B 1 86 ? -16.031 -13.445 12.234 1 94.94 86 SER B N 1
ATOM 1931 C CA . SER B 1 86 ? -16.438 -12.977 13.547 1 94.94 86 SER B CA 1
ATOM 1932 C C . SER B 1 86 ? -15.242 -12.438 14.336 1 94.94 86 SER B C 1
ATOM 1934 O O . SER B 1 86 ? -14.102 -12.852 14.109 1 94.94 86 SER B O 1
ATOM 1936 N N . GLY B 1 87 ? -15.508 -11.5 15.281 1 95.62 87 GLY B N 1
ATOM 1937 C CA . GLY B 1 87 ? -14.43 -10.938 16.078 1 95.62 87 GLY B CA 1
ATOM 1938 C C . GLY B 1 87 ? -13.562 -9.953 15.32 1 95.62 87 GLY B C 1
ATOM 1939 O O . GLY B 1 87 ? -14.008 -9.375 14.328 1 95.62 87 GLY B O 1
ATOM 1940 N N . ILE B 1 88 ? -12.43 -9.656 15.859 1 96.62 88 ILE B N 1
ATOM 1941 C CA . ILE B 1 88 ? -11.508 -8.695 15.266 1 96.62 88 ILE B CA 1
ATOM 1942 C C . ILE B 1 88 ? -10.406 -9.445 14.523 1 96.62 88 ILE B C 1
ATOM 1944 O O . ILE B 1 88 ? -9.633 -10.195 15.125 1 96.62 88 ILE B O 1
ATOM 1948 N N . ARG B 1 89 ? -10.359 -9.367 13.234 1 97.25 89 ARG B N 1
ATOM 1949 C CA . ARG B 1 89 ? -9.281 -9.938 12.438 1 97.25 89 ARG B CA 1
ATOM 1950 C C . ARG B 1 89 ? -8.023 -9.078 12.523 1 97.25 89 ARG B C 1
ATOM 1952 O O . ARG B 1 89 ? -8.07 -7.871 12.305 1 97.25 89 ARG B O 1
ATOM 1959 N N . LYS B 1 90 ? -6.922 -9.742 12.867 1 97.25 90 LYS B N 1
ATOM 1960 C CA . LYS B 1 90 ? -5.641 -9.047 12.859 1 97.25 90 LYS B CA 1
ATOM 1961 C C . LYS B 1 90 ? -5.109 -8.891 11.43 1 97.25 90 LYS B C 1
ATOM 1963 O O . LYS B 1 90 ? -4.793 -9.875 10.766 1 97.25 90 LYS B O 1
ATOM 1968 N N . ALA B 1 91 ? -5.113 -7.664 10.938 1 97.5 91 ALA B N 1
ATOM 1969 C CA . ALA B 1 91 ? -4.641 -7.328 9.594 1 97.5 91 ALA B CA 1
ATOM 1970 C C . ALA B 1 91 ? -3.264 -6.672 9.648 1 97.5 91 ALA B C 1
ATOM 1972 O O . ALA B 1 91 ? -3.092 -5.539 9.195 1 97.5 91 ALA B O 1
ATOM 1973 N N . GLU B 1 92 ? -2.258 -7.426 10.07 1 96.06 92 GLU B N 1
ATOM 1974 C CA . GLU B 1 92 ? -0.969 -6.832 10.414 1 96.06 92 GLU B CA 1
ATOM 1975 C C . GLU B 1 92 ? 0.168 -7.488 9.641 1 96.06 92 GLU B C 1
ATOM 1977 O O . GLU B 1 92 ? 1.32 -7.059 9.734 1 96.06 92 GLU B O 1
ATOM 1982 N N . THR B 1 93 ? -0.175 -8.547 8.922 1 94.56 93 THR B N 1
ATOM 1983 C CA . THR B 1 93 ? 0.867 -9.305 8.234 1 94.56 93 THR B CA 1
ATOM 1984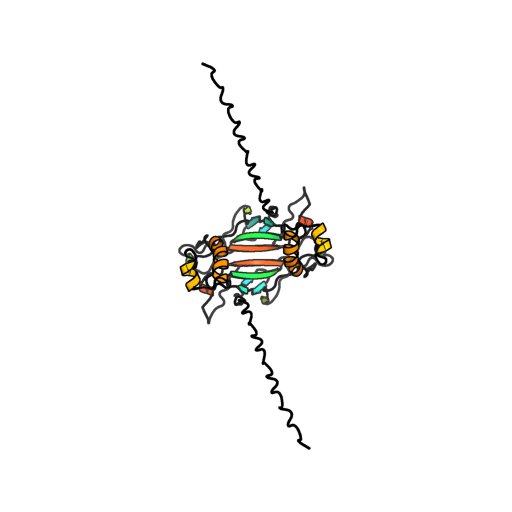 C C . THR B 1 93 ? 0.572 -9.406 6.742 1 94.56 93 THR B C 1
ATOM 1986 O O . THR B 1 93 ? -0.58 -9.586 6.344 1 94.56 93 THR B O 1
ATOM 1989 N N . LEU B 1 94 ? 1.685 -9.352 6.02 1 94.5 94 LEU B N 1
ATOM 1990 C CA . LEU B 1 94 ? 1.521 -9.523 4.578 1 94.5 94 LEU B CA 1
ATOM 1991 C C . LEU B 1 94 ? 0.967 -10.906 4.258 1 94.5 94 LEU B C 1
ATOM 1993 O O . LEU B 1 94 ? 1.39 -11.906 4.852 1 94.5 94 LEU B O 1
ATOM 1997 N N . PRO B 1 95 ? 0.031 -10.977 3.326 1 95.44 95 PRO B N 1
ATOM 1998 C CA . PRO B 1 95 ? -0.558 -12.258 2.939 1 95.44 95 PRO B CA 1
ATOM 1999 C C . PRO B 1 95 ? 0.331 -13.047 1.981 1 95.44 95 PRO B C 1
ATOM 2001 O O . PRO B 1 95 ? 1.319 -12.516 1.469 1 95.44 95 PRO B O 1
ATOM 2004 N N . PRO B 1 96 ? 0.025 -14.336 1.844 1 93.75 96 PRO B N 1
ATOM 2005 C CA . PRO B 1 96 ? 0.737 -15.078 0.802 1 93.75 96 PRO B CA 1
ATOM 2006 C C . PRO B 1 96 ? 0.514 -14.5 -0.594 1 93.75 96 PRO B C 1
ATOM 2008 O O . PRO B 1 96 ? -0.544 -13.922 -0.866 1 93.75 96 PRO B O 1
ATOM 2011 N N . VAL B 1 97 ? 1.557 -14.641 -1.312 1 90.44 97 VAL B N 1
ATOM 2012 C CA . VAL B 1 97 ? 1.418 -14.258 -2.713 1 90.44 97 VAL B CA 1
ATOM 2013 C C . VAL B 1 97 ? 0.834 -15.422 -3.512 1 90.44 97 VAL B C 1
ATOM 2015 O O . VAL B 1 97 ? 0.895 -16.578 -3.078 1 90.44 97 VAL B O 1
ATOM 2018 N N . CYS B 1 98 ? 0.185 -15.062 -4.598 1 88.38 98 CYS B N 1
ATOM 2019 C CA . CYS B 1 98 ? -0.347 -16.125 -5.457 1 88.38 98 CYS B CA 1
ATOM 2020 C C . CYS B 1 98 ? 0.778 -16.953 -6.059 1 88.38 98 CYS B C 1
ATOM 2022 O O . CYS B 1 98 ? 1.881 -16.453 -6.277 1 88.38 98 CYS B O 1
ATOM 2024 N N . PRO B 1 99 ? 0.511 -18.203 -6.324 1 87.56 99 PRO B N 1
ATOM 2025 C CA . PRO B 1 99 ? 1.55 -19.062 -6.906 1 87.56 99 PRO B CA 1
ATOM 2026 C C . PRO B 1 99 ? 2.092 -18.516 -8.227 1 87.56 99 PRO B C 1
ATOM 2028 O O . PRO B 1 99 ? 1.319 -18.062 -9.078 1 87.56 99 PRO B O 1
ATOM 2031 N N . GLN B 1 100 ? 3.443 -18.422 -8.242 1 83.56 100 GLN B N 1
ATOM 2032 C CA . GLN B 1 100 ? 4.129 -17.953 -9.438 1 83.56 100 GLN B CA 1
ATOM 2033 C C . GLN B 1 100 ? 5.516 -18.578 -9.562 1 83.56 100 GLN B C 1
ATOM 2035 O O . GLN B 1 100 ? 6.082 -19.047 -8.57 1 83.56 100 GLN B O 1
ATOM 2040 N N . LYS B 1 101 ? 5.891 -18.641 -10.82 1 83.12 101 LYS B N 1
ATOM 2041 C CA . LYS B 1 101 ? 7.242 -19.141 -11.055 1 83.12 101 LYS B CA 1
ATOM 2042 C C . LYS B 1 101 ? 8.273 -18.031 -10.836 1 83.12 101 LYS B C 1
ATOM 2044 O O . LYS B 1 101 ? 8.188 -16.969 -11.445 1 83.12 101 LYS B O 1
ATOM 2049 N N . LEU B 1 102 ? 9.164 -18.281 -9.969 1 84.5 102 LEU B N 1
ATOM 2050 C CA . LEU B 1 102 ? 10.211 -17.312 -9.68 1 84.5 102 LEU B CA 1
ATOM 2051 C C . LEU B 1 102 ? 11.531 -17.719 -10.328 1 84.5 102 LEU B C 1
ATOM 2053 O O . LEU B 1 102 ? 11.867 -18.906 -10.383 1 84.5 102 LEU B O 1
ATOM 2057 N N . PRO B 1 103 ? 12.203 -16.719 -10.82 1 84.12 103 PRO B N 1
ATOM 2058 C CA . PRO B 1 103 ? 13.523 -17.031 -11.375 1 84.12 103 PRO B CA 1
ATOM 2059 C C . PRO B 1 103 ? 14.477 -17.609 -10.328 1 84.12 103 PRO B C 1
ATOM 2061 O O . PRO B 1 103 ? 14.375 -17.266 -9.148 1 84.12 103 PRO B O 1
ATOM 2064 N N . ASP B 1 104 ? 15.367 -18.422 -10.828 1 85.69 104 ASP B N 1
ATOM 2065 C CA . ASP B 1 104 ? 16.375 -19 -9.945 1 85.69 104 ASP B CA 1
ATOM 2066 C C . ASP B 1 104 ? 17.547 -18.047 -9.758 1 85.69 104 ASP B C 1
ATOM 2068 O O . ASP B 1 104 ? 18.266 -17.734 -10.711 1 85.69 104 ASP B O 1
ATOM 2072 N N . VAL B 1 105 ? 17.719 -17.625 -8.562 1 89.31 105 VAL B N 1
ATOM 2073 C CA . VAL B 1 105 ? 18.812 -16.688 -8.289 1 89.31 105 VAL B CA 1
ATOM 2074 C C . VAL B 1 105 ? 19.812 -17.328 -7.324 1 89.31 105 VAL B C 1
ATOM 2076 O O . VAL B 1 105 ? 20.625 -16.625 -6.715 1 89.31 105 VAL B O 1
ATOM 2079 N N . HIS B 1 106 ? 19.75 -18.562 -7.062 1 90.56 106 HIS B N 1
ATOM 2080 C CA . HIS B 1 106 ? 20.625 -19.234 -6.109 1 90.56 106 HIS B CA 1
ATOM 2081 C C . HIS B 1 106 ? 22.062 -19.312 -6.625 1 90.56 106 HIS B C 1
ATOM 2083 O O . HIS B 1 106 ? 23.016 -19.141 -5.859 1 90.56 106 HIS B O 1
ATOM 2089 N N . ASN B 1 107 ? 22.156 -19.578 -7.879 1 92.44 107 ASN B N 1
ATOM 2090 C CA . ASN B 1 107 ? 23.469 -19.594 -8.523 1 92.44 107 ASN B CA 1
ATOM 2091 C C . ASN B 1 107 ? 23.75 -18.281 -9.258 1 92.44 107 ASN B C 1
ATOM 2093 O O . ASN B 1 107 ? 23.25 -18.062 -10.359 1 92.44 107 ASN B O 1
ATOM 2097 N N . ARG B 1 108 ? 24.562 -17.5 -8.664 1 93.44 108 ARG B N 1
ATOM 2098 C CA . ARG B 1 108 ? 24.828 -16.172 -9.203 1 93.44 108 ARG B CA 1
ATOM 2099 C C . ARG B 1 108 ? 25.406 -16.266 -10.609 1 93.44 108 ARG B C 1
ATOM 2101 O O . ARG B 1 108 ? 25 -15.508 -11.5 1 93.44 108 ARG B O 1
ATOM 2108 N N . ARG B 1 109 ? 26.422 -17.094 -10.758 1 94.56 109 ARG B N 1
ATOM 2109 C CA . ARG B 1 109 ? 27.078 -17.219 -12.055 1 94.56 109 ARG B CA 1
ATOM 2110 C C . ARG B 1 109 ? 26.062 -17.547 -13.148 1 94.56 109 ARG B C 1
ATOM 2112 O O . ARG B 1 109 ? 26.078 -16.922 -14.211 1 94.56 109 ARG B O 1
ATOM 2119 N N . GLU B 1 110 ? 25.266 -18.5 -12.875 1 94.44 110 GLU B N 1
ATOM 2120 C CA . GLU B 1 110 ? 24.25 -18.891 -13.852 1 94.44 110 GLU B CA 1
ATOM 2121 C C . GLU B 1 110 ? 23.219 -17.781 -14.062 1 94.44 110 GLU B C 1
ATOM 2123 O O . GLU B 1 110 ? 22.812 -17.516 -15.195 1 94.44 110 GLU B O 1
ATOM 2128 N N . ALA B 1 111 ? 22.797 -17.141 -12.992 1 92 111 ALA B N 1
ATOM 2129 C CA . ALA B 1 111 ? 21.797 -16.078 -13.055 1 92 111 ALA B CA 1
ATOM 2130 C C . ALA B 1 111 ? 22.281 -14.898 -13.898 1 92 111 ALA B C 1
ATOM 2132 O O . ALA B 1 111 ? 21.516 -14.328 -14.68 1 92 111 ALA B O 1
ATOM 2133 N N . LEU B 1 112 ? 23.531 -14.547 -13.789 1 93.12 112 LEU B N 1
ATOM 2134 C CA . LEU B 1 112 ? 24.078 -13.383 -14.461 1 93.12 112 LEU B CA 1
ATOM 2135 C C . LEU B 1 112 ? 24.266 -13.648 -15.953 1 93.12 112 LEU B C 1
ATOM 2137 O O . LEU B 1 112 ? 24.484 -12.719 -16.734 1 93.12 112 LEU B O 1
ATOM 2141 N N . ARG B 1 113 ? 24.188 -14.914 -16.359 1 93.31 113 ARG B N 1
ATOM 2142 C CA . ARG B 1 113 ? 24.203 -15.234 -17.781 1 93.31 113 ARG B CA 1
ATOM 2143 C C . ARG B 1 113 ? 22.906 -14.789 -18.469 1 93.31 113 ARG B C 1
ATOM 2145 O O . ARG B 1 113 ? 22.906 -14.469 -19.656 1 93.31 113 ARG B O 1
ATOM 2152 N N . GLY B 1 114 ? 21.922 -14.773 -17.656 1 87.75 114 GLY B N 1
ATOM 2153 C CA . GLY B 1 114 ? 20.609 -14.508 -18.25 1 87.75 114 GLY B CA 1
ATOM 2154 C C . GLY B 1 114 ? 20.062 -13.148 -17.875 1 87.75 114 GLY B C 1
ATOM 2155 O O . GLY B 1 114 ? 18.984 -12.75 -18.344 1 87.75 114 GLY B O 1
ATOM 2156 N N . MET B 1 115 ? 20.688 -12.43 -16.938 1 85.44 115 MET B N 1
ATOM 2157 C CA . MET B 1 115 ? 20.156 -11.133 -16.516 1 85.44 115 MET B CA 1
ATOM 2158 C C . MET B 1 115 ? 21.281 -10.219 -16.031 1 85.44 115 MET B C 1
ATOM 2160 O O . MET B 1 115 ? 22.328 -10.688 -15.578 1 85.44 115 MET B O 1
ATOM 2164 N N . PRO B 1 116 ? 21.125 -8.891 -16.219 1 89.19 116 PRO B N 1
ATOM 2165 C CA . PRO B 1 116 ? 22.125 -7.941 -15.727 1 89.19 116 PRO B CA 1
ATOM 2166 C C . PRO B 1 116 ? 22.266 -7.965 -14.203 1 89.19 116 PRO B C 1
ATOM 2168 O O . PRO B 1 116 ? 21.359 -8.414 -13.5 1 89.19 116 PRO B O 1
ATOM 2171 N N . GLU B 1 117 ? 23.406 -7.477 -13.766 1 91.31 117 GLU B N 1
ATOM 2172 C CA . GLU B 1 117 ? 23.719 -7.504 -12.336 1 91.31 117 GLU B CA 1
ATOM 2173 C C . GLU B 1 117 ? 22.688 -6.719 -11.531 1 91.31 117 GLU B C 1
ATOM 2175 O O . GLU B 1 117 ? 22.297 -7.129 -10.438 1 91.31 117 GLU B O 1
ATOM 2180 N N . GLY B 1 118 ? 22.297 -5.621 -12.008 1 86.44 118 GLY B N 1
ATOM 2181 C CA . GLY B 1 118 ? 21.297 -4.812 -11.336 1 86.44 118 GLY B CA 1
ATOM 2182 C C . GLY B 1 118 ? 20 -5.566 -11.07 1 86.44 118 GLY B C 1
ATOM 2183 O O . GLY B 1 118 ? 19.453 -5.496 -9.969 1 86.44 118 GLY B O 1
ATOM 2184 N N . ARG B 1 119 ? 19.625 -6.312 -12.047 1 83.44 119 ARG B N 1
ATOM 2185 C CA . ARG B 1 119 ? 18.406 -7.113 -11.898 1 83.44 119 ARG B CA 1
ATOM 2186 C C . ARG B 1 119 ? 18.609 -8.242 -10.898 1 83.44 119 ARG B C 1
ATOM 2188 O O . ARG B 1 119 ? 17.734 -8.523 -10.086 1 83.44 119 ARG B O 1
ATOM 2195 N N . TYR B 1 120 ? 19.766 -8.867 -11.07 1 88.88 120 TYR B N 1
ATOM 2196 C CA . TYR B 1 120 ? 20.094 -9.945 -10.141 1 88.88 120 TYR B CA 1
ATOM 2197 C C . TYR B 1 120 ? 20.016 -9.469 -8.703 1 88.88 120 TYR B C 1
ATOM 2199 O O . TYR B 1 120 ? 19.391 -10.109 -7.852 1 88.88 120 TYR B O 1
ATOM 2207 N N . ASN B 1 121 ? 20.594 -8.32 -8.406 1 88.44 121 ASN B N 1
ATOM 2208 C CA . ASN B 1 121 ? 20.625 -7.754 -7.066 1 88.44 121 ASN B CA 1
ATOM 2209 C C . ASN B 1 121 ? 19.219 -7.406 -6.574 1 88.44 121 ASN B C 1
ATOM 2211 O O . ASN B 1 121 ? 18.891 -7.605 -5.402 1 88.44 121 ASN B O 1
ATOM 2215 N N . TYR B 1 122 ? 18.516 -6.941 -7.418 1 84.12 122 TYR B N 1
ATOM 2216 C CA . TYR B 1 122 ? 17.141 -6.586 -7.078 1 84.12 122 TYR B CA 1
ATOM 2217 C C . TYR B 1 122 ? 16.328 -7.828 -6.719 1 84.12 122 TYR B C 1
ATOM 2219 O O . TYR B 1 122 ? 15.641 -7.852 -5.699 1 84.12 122 TYR B O 1
ATOM 2227 N N . LEU B 1 123 ? 16.484 -8.797 -7.57 1 85.38 123 LEU B N 1
ATOM 2228 C CA . LEU B 1 123 ? 15.727 -10.031 -7.375 1 85.38 123 LEU B CA 1
ATOM 2229 C C . LEU B 1 123 ? 16.156 -10.727 -6.086 1 85.38 123 LEU B C 1
ATOM 2231 O O . LEU B 1 123 ? 15.336 -11.344 -5.41 1 85.38 123 LEU B O 1
ATOM 2235 N N . GLN B 1 124 ? 17.359 -10.656 -5.754 1 88.81 124 GLN B N 1
ATOM 2236 C CA . GLN B 1 124 ? 17.859 -11.258 -4.523 1 88.81 124 GLN B CA 1
ATOM 2237 C C . GLN B 1 124 ? 17.141 -10.695 -3.303 1 88.81 124 GLN B C 1
ATOM 2239 O O . GLN B 1 124 ? 16.922 -11.406 -2.32 1 88.81 124 GLN B O 1
ATOM 2244 N N . ARG B 1 125 ? 16.797 -9.5 -3.385 1 84.88 125 ARG B N 1
ATOM 2245 C CA . ARG B 1 125 ? 16.125 -8.836 -2.27 1 84.88 125 ARG B CA 1
ATOM 2246 C C . ARG B 1 125 ? 14.633 -9.148 -2.262 1 84.88 125 ARG B C 1
ATOM 2248 O O . ARG B 1 125 ? 14.016 -9.234 -1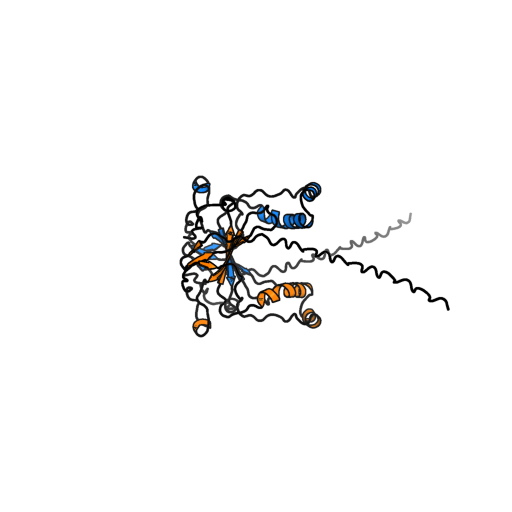.198 1 84.88 125 ARG B O 1
ATOM 2255 N N . LEU B 1 126 ? 14.062 -9.352 -3.379 1 84.5 126 LEU B N 1
ATOM 2256 C CA . LEU B 1 126 ? 12.609 -9.453 -3.51 1 84.5 126 LEU B CA 1
ATOM 2257 C C . LEU B 1 126 ? 12.148 -10.898 -3.34 1 84.5 126 LEU B C 1
ATOM 2259 O O . LEU B 1 126 ? 11.078 -11.156 -2.785 1 84.5 126 LEU B O 1
ATOM 2263 N N . ILE B 1 127 ? 12.906 -11.859 -3.889 1 87.31 127 ILE B N 1
ATOM 2264 C CA . ILE B 1 127 ? 12.484 -13.25 -3.996 1 87.31 127 ILE B CA 1
ATOM 2265 C C . ILE B 1 127 ? 12.156 -13.797 -2.609 1 87.31 127 ILE B C 1
ATOM 2267 O O . ILE B 1 127 ? 11.148 -14.477 -2.428 1 87.31 127 ILE B O 1
ATOM 2271 N N . PRO B 1 128 ? 12.961 -13.492 -1.591 1 87.62 128 PRO B N 1
ATOM 2272 C CA . PRO B 1 128 ? 12.586 -13.992 -0.266 1 87.62 128 PRO B CA 1
ATOM 2273 C C . PRO B 1 128 ? 11.195 -13.523 0.173 1 87.62 128 PRO B C 1
ATOM 2275 O O . PRO B 1 128 ? 10.5 -14.242 0.894 1 87.62 128 PRO B O 1
ATOM 2278 N N . LEU B 1 129 ? 10.742 -12.367 -0.217 1 83.62 129 LEU B N 1
ATOM 2279 C CA . LEU B 1 129 ? 9.445 -11.82 0.149 1 83.62 129 LEU B CA 1
ATOM 2280 C C . LEU B 1 129 ? 8.32 -12.492 -0.637 1 83.62 129 LEU B C 1
ATOM 2282 O O . LEU B 1 129 ? 7.148 -12.359 -0.291 1 83.62 129 LEU B O 1
ATOM 2286 N N . LEU B 1 130 ? 8.727 -13.234 -1.627 1 87.12 130 LEU B N 1
ATOM 2287 C CA . LEU B 1 130 ? 7.742 -13.852 -2.51 1 87.12 130 LEU B CA 1
ATOM 2288 C C . LEU B 1 130 ? 7.676 -15.359 -2.283 1 87.12 130 LEU B C 1
ATOM 2290 O O . LEU B 1 130 ? 6.98 -16.062 -3.012 1 87.12 130 LEU B O 1
ATOM 2294 N N . GLN B 1 131 ? 8.375 -15.812 -1.367 1 89.69 131 GLN B N 1
ATOM 2295 C CA . GLN B 1 131 ? 8.461 -17.25 -1.128 1 89.69 131 GLN B CA 1
ATOM 2296 C C . GLN B 1 131 ? 7.168 -17.781 -0.503 1 89.69 131 GLN B C 1
ATOM 2298 O O . GLN B 1 131 ? 6.809 -18.938 -0.692 1 89.69 131 GLN B O 1
ATOM 2303 N N . ASN B 1 132 ? 6.477 -16.984 0.277 1 92.88 132 ASN B N 1
ATOM 2304 C CA . ASN B 1 132 ? 5.207 -17.406 0.865 1 92.88 132 ASN B CA 1
ATOM 2305 C C . ASN B 1 132 ? 4.078 -17.375 -0.162 1 92.88 132 ASN B C 1
ATOM 2307 O O . ASN B 1 132 ? 3.352 -16.391 -0.274 1 92.88 132 ASN B O 1
ATOM 2311 N N . GLN B 1 133 ? 3.955 -18.609 -0.862 1 91.44 133 GLN B N 1
ATOM 2312 C CA . GLN B 1 133 ? 2.947 -18.703 -1.911 1 91.44 133 GLN B CA 1
ATOM 2313 C C . GLN B 1 133 ? 1.816 -19.641 -1.5 1 91.44 133 GLN B C 1
ATOM 2315 O O . GLN B 1 133 ? 2.055 -20.656 -0.848 1 91.44 133 GLN B O 1
ATOM 2320 N N . SER B 1 134 ? 0.676 -19.297 -1.866 1 92.12 134 SER B N 1
ATOM 2321 C CA . SER B 1 134 ? -0.508 -20.109 -1.587 1 92.12 134 SER B CA 1
ATOM 2322 C C . SER B 1 134 ? -1.615 -19.844 -2.6 1 92.12 134 SER B C 1
ATOM 2324 O O . SER B 1 134 ? -1.719 -18.734 -3.131 1 92.12 134 SER B O 1
ATOM 2326 N N . GLU B 1 135 ? -2.436 -20.859 -2.83 1 88.44 135 GLU B N 1
ATOM 2327 C CA . GLU B 1 135 ? -3.629 -20.625 -3.635 1 88.44 135 GLU B CA 1
ATOM 2328 C C . GLU B 1 135 ? -4.586 -19.672 -2.92 1 88.44 135 GLU B C 1
ATOM 2330 O O . GLU B 1 135 ? -5.355 -18.953 -3.564 1 88.44 135 GLU B O 1
ATOM 2335 N N . ASP B 1 136 ? -4.539 -19.688 -1.62 1 92 136 ASP B N 1
ATOM 2336 C CA . ASP B 1 136 ? -5.316 -18.734 -0.826 1 92 136 ASP B CA 1
ATOM 2337 C C . ASP B 1 136 ? -4.602 -17.391 -0.722 1 92 136 ASP B C 1
ATOM 2339 O O . ASP B 1 136 ? -4.008 -17.078 0.312 1 92 136 ASP B O 1
ATOM 2343 N N . CYS B 1 137 ? -4.699 -16.594 -1.81 1 92.5 137 CYS B N 1
ATOM 2344 C CA . CYS B 1 137 ? -3.859 -15.406 -1.916 1 92.5 137 CYS B CA 1
ATOM 2345 C C . CYS B 1 137 ? -4.703 -14.164 -2.189 1 92.5 137 CYS B C 1
ATOM 2347 O O . CYS B 1 137 ? -4.16 -13.086 -2.445 1 92.5 137 CYS B O 1
ATOM 2349 N N . LEU B 1 138 ? -5.977 -14.242 -2.119 1 91.62 138 LEU B N 1
ATOM 2350 C CA . LEU B 1 138 ? -6.828 -13.133 -2.525 1 91.62 138 LEU B CA 1
ATOM 2351 C C . LEU B 1 138 ? -7.082 -12.188 -1.354 1 91.62 138 LEU B C 1
ATOM 2353 O O . LEU B 1 138 ? -8.18 -12.18 -0.784 1 91.62 138 LEU B O 1
ATOM 2357 N N . TYR B 1 139 ? -6.109 -11.328 -1.146 1 95.31 139 TYR B N 1
ATOM 2358 C CA . TYR B 1 139 ? -6.141 -10.383 -0.032 1 95.31 139 TYR B CA 1
ATOM 2359 C C . TYR B 1 139 ? -5.734 -8.984 -0.487 1 95.31 139 TYR B C 1
ATOM 2361 O O . TYR B 1 139 ? -4.938 -8.836 -1.416 1 95.31 139 TYR B O 1
ATOM 2369 N N . LEU B 1 140 ? -6.305 -8.008 0.166 1 95.75 140 LEU B N 1
ATOM 2370 C CA . LEU B 1 140 ? -5.953 -6.609 -0.066 1 95.75 140 LEU B CA 1
ATOM 2371 C C . LEU B 1 140 ? -4.973 -6.109 0.988 1 95.75 140 LEU B C 1
ATOM 2373 O O . LEU B 1 140 ? -5.016 -6.551 2.139 1 95.75 140 LEU B O 1
ATOM 2377 N N . ASN B 1 141 ? -4.094 -5.258 0.605 1 96.56 141 ASN B N 1
ATOM 2378 C CA . ASN B 1 141 ? -3.34 -4.383 1.497 1 96.56 141 ASN B CA 1
ATOM 2379 C C . ASN B 1 141 ? -3.789 -2.93 1.369 1 96.56 141 ASN B C 1
ATOM 2381 O O . ASN B 1 141 ? -3.773 -2.365 0.275 1 96.56 141 ASN B O 1
ATOM 2385 N N . ILE B 1 142 ? -4.176 -2.402 2.469 1 97.06 142 ILE B N 1
ATOM 2386 C CA . ILE B 1 142 ? -4.812 -1.091 2.471 1 97.06 142 ILE B CA 1
ATOM 2387 C C . ILE B 1 142 ? -4.016 -0.13 3.348 1 97.06 142 ILE B C 1
ATOM 2389 O O . ILE B 1 142 ? -3.654 -0.465 4.48 1 97.06 142 ILE B O 1
ATOM 2393 N N . TYR B 1 143 ? -3.742 1.032 2.867 1 94.69 143 TYR B N 1
ATOM 2394 C CA . TYR B 1 143 ? -3.049 2.098 3.584 1 94.69 143 TYR B CA 1
ATOM 2395 C C . TYR B 1 143 ? -3.928 3.336 3.701 1 94.69 143 TYR B C 1
ATOM 2397 O O . TYR B 1 143 ? -4.527 3.775 2.717 1 94.69 143 TYR B O 1
ATOM 2405 N N . ALA B 1 144 ? -4.023 3.859 4.863 1 93.69 144 ALA B N 1
ATOM 2406 C CA . ALA B 1 144 ? -4.871 5.012 5.16 1 93.69 144 ALA B CA 1
ATOM 2407 C C . ALA B 1 144 ? -4.094 6.078 5.926 1 93.69 144 ALA B C 1
ATOM 2409 O O . ALA B 1 144 ? -3.252 5.758 6.77 1 93.69 144 ALA B O 1
ATOM 2410 N N . PRO B 1 145 ? -4.441 7.32 5.629 1 90.19 145 PRO B N 1
ATOM 2411 C CA . PRO B 1 145 ? -3.812 8.367 6.434 1 90.19 145 PRO B CA 1
ATOM 2412 C C . PRO B 1 145 ? -4.32 8.391 7.875 1 90.19 145 PRO B C 1
ATOM 2414 O O . PRO B 1 145 ? -5.445 7.965 8.141 1 90.19 145 PRO B O 1
ATOM 2417 N N . VAL B 1 146 ? -3.342 8.695 8.734 1 81.38 146 VAL B N 1
ATOM 2418 C CA . VAL B 1 146 ? -3.727 8.93 10.125 1 81.38 146 VAL B CA 1
ATOM 2419 C C . VAL B 1 146 ? -3.713 10.422 10.422 1 81.38 146 VAL B C 1
ATOM 2421 O O . VAL B 1 146 ? -2.701 11.094 10.203 1 81.38 146 VAL B O 1
ATOM 2424 N N . ARG B 1 147 ? -4.855 10.977 10.68 1 70.81 147 ARG B N 1
ATOM 2425 C CA . ARG B 1 147 ? -4.914 12.398 11.008 1 70.81 147 ARG B CA 1
ATOM 2426 C C . ARG B 1 147 ? -4.477 12.648 12.445 1 70.81 147 ARG B C 1
ATOM 2428 O O . ARG B 1 147 ? -4.66 11.789 13.312 1 70.81 147 ARG B O 1
ATOM 2435 N N . GLY B 1 148 ? -3.359 13.5 12.656 1 57.03 148 GLY B N 1
ATOM 2436 C CA . GLY B 1 148 ? -2.729 13.953 13.891 1 57.03 148 GLY B CA 1
ATOM 2437 C C . GLY B 1 148 ? -3.49 13.547 15.133 1 57.03 148 GLY B C 1
ATOM 2438 O O . GLY B 1 148 ? -2.889 13.266 16.172 1 57.03 148 GLY B O 1
ATOM 2439 N N . GLU B 1 149 ? -4.777 13.742 15.219 1 47 149 GLU B N 1
ATOM 2440 C CA . GLU B 1 149 ? -5.332 13.648 16.562 1 47 149 GLU B CA 1
ATOM 2441 C C . GLU B 1 149 ? -5.32 12.211 17.062 1 47 149 GLU B C 1
ATOM 2443 O O . GLU B 1 149 ? -5.699 11.945 18.203 1 47 149 GLU B O 1
ATOM 2448 N N . TYR B 1 150 ? -5.125 11.359 16.156 1 41.94 150 TYR B N 1
ATOM 2449 C CA . TYR B 1 150 ? -5.273 10.023 16.734 1 41.94 150 TYR B CA 1
ATOM 2450 C C . TYR B 1 150 ? -4.086 9.68 17.625 1 41.94 150 TYR B C 1
ATOM 2452 O O . TYR B 1 150 ? -4.047 8.602 18.234 1 41.94 150 TYR B O 1
ATOM 2460 N N . THR B 1 151 ? -2.871 10.266 17.328 1 39.25 151 THR B N 1
ATOM 2461 C CA . THR B 1 151 ? -1.752 9.742 18.109 1 39.25 151 THR B CA 1
ATOM 2462 C C . THR B 1 151 ? -2.074 9.758 19.594 1 39.25 151 THR B C 1
ATOM 2464 O O . THR B 1 151 ? -1.621 8.891 20.344 1 39.25 151 THR B O 1
ATOM 2467 N N . ARG B 1 152 ? -1.912 11 20.281 1 36.72 152 ARG B N 1
ATOM 2468 C CA . ARG B 1 152 ? -1.613 11.094 21.703 1 36.72 152 ARG B CA 1
ATOM 2469 C C . ARG B 1 152 ? -2.803 10.633 22.547 1 36.72 152 ARG B C 1
ATOM 2471 O O . ARG B 1 152 ? -2.812 10.812 23.766 1 36.72 152 ARG B O 1
ATOM 2478 N N . ALA B 1 153 ? -4.125 10.641 22.172 1 32.03 153 ALA B N 1
ATOM 2479 C CA . ALA B 1 153 ? -4.828 10.57 23.453 1 32.03 153 ALA B CA 1
ATOM 2480 C C . ALA B 1 153 ? -4.508 9.266 24.188 1 32.03 153 ALA B C 1
ATOM 2482 O O . ALA B 1 153 ? -4.68 8.18 23.625 1 32.03 153 ALA B O 1
ATOM 2483 N N . PRO B 1 154 ? -3.57 9.156 25.109 1 33.06 154 PRO B N 1
ATOM 2484 C CA . PRO B 1 154 ? -3.506 8.047 26.062 1 33.06 154 PRO B CA 1
ATOM 2485 C C . PRO B 1 154 ? -4.828 7.293 26.188 1 33.06 154 PRO B C 1
ATOM 2487 O O . PRO B 1 154 ? -4.844 6.059 26.203 1 33.06 154 PRO B O 1
ATOM 2490 N N . GLY B 1 155 ? -5.84 7.801 27.094 1 30.89 155 GLY B N 1
ATOM 2491 C CA . GLY B 1 155 ? -6.977 7.133 27.703 1 30.89 155 GLY B CA 1
ATOM 2492 C C . GLY B 1 155 ? -7.961 6.578 26.703 1 30.89 155 GLY B C 1
ATOM 2493 O O . GLY B 1 155 ? -8.242 5.379 26.703 1 30.89 155 GLY B O 1
ATOM 2494 N N . GLY B 1 156 ? -9.148 7.438 26.375 1 31.81 156 GLY B N 1
ATOM 2495 C CA . GLY B 1 156 ? -10.492 6.914 26.172 1 31.81 156 GLY B CA 1
ATOM 2496 C C . GLY B 1 156 ? -10.633 6.168 24.859 1 31.81 156 GLY B C 1
ATOM 2497 O O . GLY B 1 156 ? -9.664 6.008 24.109 1 31.81 156 GLY B O 1
ATOM 2498 N N . ARG B 1 157 ? -11.914 6.508 23.938 1 30.94 157 ARG B N 1
ATOM 2499 C CA . ARG B 1 157 ? -12.852 5.82 23.047 1 30.94 157 ARG B CA 1
ATOM 2500 C C . ARG B 1 157 ? -12.25 5.641 21.656 1 30.94 157 ARG B C 1
ATOM 2502 O O . ARG B 1 157 ? -11.625 6.559 21.109 1 30.94 157 ARG B O 1
ATOM 2509 N N . GLY B 1 158 ? -11.883 4.492 21.297 1 34.44 158 GLY B N 1
ATOM 2510 C CA . GLY B 1 158 ? -11.531 3.896 20.016 1 34.44 158 GLY B CA 1
ATOM 2511 C C . GLY B 1 158 ? -12.211 4.574 18.844 1 34.44 158 GLY B C 1
ATOM 2512 O O . GLY B 1 158 ? -13.43 4.516 18.703 1 34.44 158 GLY B O 1
ATOM 2513 N N . ARG B 1 159 ? -11.875 5.75 18.594 1 34.59 159 ARG B N 1
ATOM 2514 C CA . ARG B 1 159 ? -12.633 6.32 17.484 1 34.59 159 ARG B CA 1
ATOM 2515 C C . ARG B 1 159 ? -12.531 5.449 16.234 1 34.59 159 ARG B C 1
ATOM 2517 O O . ARG B 1 159 ? -11.43 5.07 15.828 1 34.59 159 ARG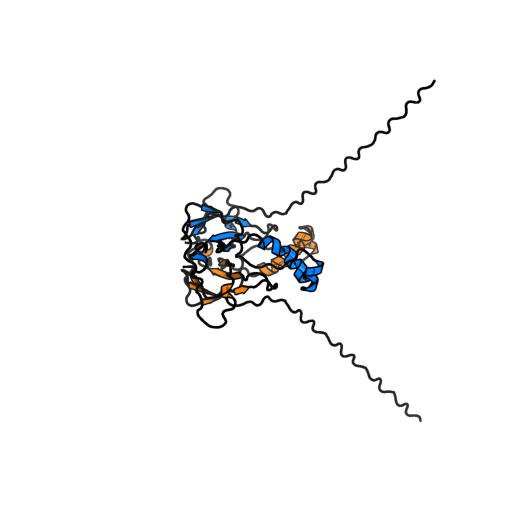 B O 1
ATOM 2524 N N . ALA B 1 160 ? -13.617 4.684 15.992 1 33.03 160 ALA B N 1
ATOM 2525 C CA . ALA B 1 160 ? -13.953 3.818 14.867 1 33.03 160 ALA B CA 1
ATOM 2526 C C . ALA B 1 160 ? -13.664 4.512 13.539 1 33.03 160 ALA B C 1
ATOM 2528 O O . ALA B 1 160 ? -14.078 5.656 13.328 1 33.03 160 ALA B O 1
ATOM 2529 N N . LEU B 1 161 ? -12.477 4.43 13.094 1 36.78 161 LEU B N 1
ATOM 2530 C CA . LEU B 1 161 ? -12.477 4.734 11.672 1 36.78 161 LEU B CA 1
ATOM 2531 C C . LEU B 1 161 ? -13.641 4.051 10.969 1 36.78 161 LEU B C 1
ATOM 2533 O O . LEU B 1 161 ? -13.711 2.82 10.922 1 36.78 161 LEU B O 1
ATOM 2537 N N . GLY B 1 162 ? -14.836 4.488 11.203 1 32.38 162 GLY B N 1
ATOM 2538 C CA . GLY B 1 162 ? -15.953 3.9 10.484 1 32.38 162 GLY B CA 1
ATOM 2539 C C . GLY B 1 162 ? -15.727 3.836 8.984 1 32.38 162 GLY B C 1
ATOM 2540 O O . GLY B 1 162 ? -15.625 4.871 8.32 1 32.38 162 GLY B O 1
ATOM 2541 N N . LEU B 1 163 ? -15.07 2.969 8.508 1 34.97 163 LEU B N 1
ATOM 2542 C CA . LEU B 1 163 ? -15.258 2.654 7.098 1 34.97 163 LEU B CA 1
ATOM 2543 C C . LEU B 1 163 ? -16.703 2.25 6.816 1 34.97 163 LEU B C 1
ATOM 2545 O O . LEU B 1 163 ? -17.125 1.147 7.176 1 34.97 163 LEU B O 1
ATOM 2549 N N . GLY B 1 164 ? -17.719 2.963 7.359 1 28.11 164 GLY B N 1
ATOM 2550 C CA . GLY B 1 164 ? -19.109 2.607 7.121 1 28.11 164 GLY B CA 1
ATOM 2551 C C . GLY B 1 164 ? -19.453 2.449 5.648 1 28.11 164 GLY B C 1
ATOM 2552 O O . GLY B 1 164 ? -18.75 2.992 4.789 1 28.11 164 GLY B O 1
#

Foldseek 3Di:
DPPPPDPPPPPPPPPPPPPPPPPPPLPFDWDKAFWAADPQGIEIETWGDDSPVPDFIKTKFAFAAQFDQCPDVSVPPPTHGHHRDYDYDYRYDHFAAADDDADDLPDVVVVCVPDPPVVSVVSVVCVVVHVRHDSRGRGDMDMDTDDVVVPPPPDDDRPHPHPD/DPPPPPPPPPPPPPPPPPPPPPPPPLPFPWDKAFWAADPQGIEIETWGDDSPVPDFIKTKFAFAAQFDQCPDVSVPPPTHGHHRDYDYDYRYDHFAAADDDDDDLPDVVVVCVPDPPVVSVVSVVCVVVHPRHDSRGRGDMDMDTDDVVVPPPPDDDRPHPHPD

InterPro domains:
  IPR002018 Carboxylesterase, type B [PF00135] (33-147)
  IPR019819 Carboxylesterase type B, conserved site [PS00941] (135-145)
  IPR029058 Alpha/Beta hydrolase fold [G3DSA:3.40.50.1820] (32-157)
  IPR029058 Alpha/Beta hydrolase fold [SSF53474] (33-147)
  IPR051093 Neuroligin and Bile salt-activated lipase [PTHR43903] (32-149)